Protein AF-A0A6G3MID0-F1 (afdb_monomer)

Radius of gyration: 21.46 Å; Cα contacts (8 Å, |Δi|>4): 324; chains: 1; bounding box: 55×43×62 Å

Nearest PDB structures (foldseek):
  1xod-assembly2_B  TM=8.192E-01  e=1.223E-05  Xenopus tropicalis
  1tj6-assembly1_A  TM=8.142E-01  e=3.888E-05  Xenopus tropicalis
  4my6-assembly1_A  TM=7.847E-01  e=6.042E-05  Homo sapiens
  1egx-assembly1_A  TM=7.698E-01  e=3.932E-04  Homo sapiens
  2oqb-assembly1_B  TM=6.471E-01  e=2.422E-03  Rattus norvegicus

Mean predicted aligned error: 16.68 Å

Foldseek 3Di:
DVVLVVLVVVVCVVQPVPPVFFWKWKWKQDPVRDTDTQDIFGKDKDWDADPVQRAIWIKIWGARDPVNPHTPDMDTQDLVWDWDDDPLFKIWTDDPNMIMIMGTPDSVVSVVVVVVSVVVSVSRCVSVVVDPDDDPDDVCPVVVVVVVVLVPDDDDDPVCLVVVLVLQQCLQPHDDLVSLQSVLVCCLPRVNLVRLLVQLVVCVVVVVLVSLQSSLSNLVSNVRSPDPSSSCSCSPPVRVLSSVVSVQSHPVDPDRDPVSVVVVVVPVPDDDDD

Structure (mmCIF, N/CA/C/O backbone):
data_AF-A0A6G3MID0-F1
#
_entry.id   AF-A0A6G3MID0-F1
#
loop_
_atom_site.group_PDB
_atom_site.id
_atom_site.type_symbol
_atom_site.label_atom_id
_atom_site.label_alt_id
_atom_site.label_comp_id
_atom_site.label_asym_id
_atom_site.label_entity_id
_atom_site.label_seq_id
_atom_site.pdbx_PDB_ins_code
_atom_site.Cartn_x
_atom_site.Cartn_y
_atom_site.Cartn_z
_atom_site.occupancy
_atom_site.B_iso_or_equiv
_atom_site.auth_seq_id
_atom_site.auth_comp_id
_atom_site.auth_asym_id
_atom_site.auth_atom_id
_atom_site.pdbx_PDB_model_num
ATOM 1 N N . SER A 1 1 ? -12.051 -13.125 0.312 1.00 46.09 1 SER A N 1
ATOM 2 C CA . SER A 1 1 ? -11.186 -12.654 -0.788 1.00 46.09 1 SER A CA 1
ATOM 3 C C . SER A 1 1 ? -11.850 -11.553 -1.624 1.00 46.09 1 SER A C 1
ATOM 5 O O . SER A 1 1 ? -11.403 -10.425 -1.514 1.00 46.09 1 SER A O 1
ATOM 7 N N . TYR A 1 2 ? -12.952 -11.779 -2.359 1.00 27.45 2 TYR A N 1
ATOM 8 C CA . TYR A 1 2 ? -13.600 -10.709 -3.167 1.00 27.45 2 TYR A CA 1
ATOM 9 C C . TYR A 1 2 ? -14.360 -9.655 -2.331 1.00 27.45 2 TYR A C 1
ATOM 11 O O . TYR A 1 2 ? -14.259 -8.457 -2.571 1.00 27.45 2 TYR A O 1
ATOM 19 N N . LEU A 1 3 ? -15.063 -10.098 -1.283 1.00 32.91 3 LEU A N 1
ATOM 20 C CA . LEU A 1 3 ? -15.811 -9.218 -0.373 1.00 32.91 3 LEU A CA 1
ATOM 21 C C . LEU A 1 3 ? -14.887 -8.316 0.468 1.00 32.91 3 LEU A C 1
ATOM 23 O O . LEU A 1 3 ? -15.246 -7.195 0.798 1.00 32.91 3 LEU A O 1
ATOM 27 N N . VAL A 1 4 ? -13.676 -8.798 0.769 1.00 37.75 4 VAL A N 1
ATOM 28 C CA . VAL A 1 4 ? -12.647 -8.062 1.522 1.00 37.75 4 VAL A CA 1
ATOM 29 C C . VAL A 1 4 ? -12.078 -6.926 0.674 1.00 37.75 4 VAL A C 1
ATOM 31 O O . VAL A 1 4 ? -11.965 -5.814 1.170 1.00 37.75 4 VAL A O 1
ATOM 34 N N . LEU A 1 5 ? -11.816 -7.165 -0.616 1.00 37.50 5 LEU A N 1
ATOM 35 C CA . LEU A 1 5 ? -11.395 -6.134 -1.573 1.00 37.50 5 LEU A CA 1
ATOM 36 C C . LEU A 1 5 ? -12.498 -5.101 -1.845 1.00 37.50 5 LEU A C 1
ATOM 38 O O . LEU A 1 5 ? -12.216 -3.910 -1.927 1.00 37.50 5 LEU A O 1
ATOM 42 N N . GLN A 1 6 ? -13.757 -5.537 -1.925 1.00 35.69 6 GLN A N 1
ATOM 43 C CA . GLN A 1 6 ? -14.897 -4.633 -2.085 1.00 35.69 6 GLN A CA 1
ATOM 44 C C . GLN A 1 6 ? -15.115 -3.764 -0.835 1.00 35.69 6 GLN A C 1
ATOM 46 O O . GLN A 1 6 ? -15.301 -2.555 -0.957 1.00 35.69 6 GLN A O 1
ATOM 51 N N . ASN A 1 7 ? -15.014 -4.354 0.362 1.00 39.41 7 ASN A N 1
ATOM 52 C CA . ASN A 1 7 ? -15.064 -3.625 1.629 1.00 39.41 7 ASN A CA 1
ATOM 53 C C . ASN A 1 7 ? -13.852 -2.698 1.793 1.00 39.41 7 ASN A C 1
ATOM 55 O O . ASN A 1 7 ? -14.015 -1.585 2.278 1.00 39.41 7 ASN A O 1
ATOM 59 N N . PHE A 1 8 ? -12.660 -3.112 1.351 1.00 43.66 8 PHE A N 1
ATOM 60 C CA . PHE A 1 8 ? -11.452 -2.289 1.357 1.00 43.66 8 PHE A CA 1
ATOM 61 C C . PHE A 1 8 ? -11.614 -1.057 0.466 1.00 43.66 8 PHE A C 1
ATOM 63 O O . PHE A 1 8 ? -11.457 0.051 0.965 1.00 43.66 8 PHE A O 1
ATOM 70 N N . MET A 1 9 ? -12.039 -1.241 -0.791 1.00 38.25 9 MET A N 1
ATOM 71 C CA . MET A 1 9 ? -12.338 -0.157 -1.738 1.00 38.25 9 MET A CA 1
ATOM 72 C C . MET A 1 9 ? -13.411 0.795 -1.190 1.00 38.25 9 MET A C 1
ATOM 74 O O . MET A 1 9 ? -13.252 2.014 -1.246 1.00 38.25 9 MET A O 1
ATOM 78 N N . GLN A 1 10 ? -14.478 0.260 -0.583 1.00 40.50 10 GLN A N 1
ATOM 79 C CA . GLN A 1 10 ? -15.502 1.085 0.062 1.00 40.50 10 GLN A CA 1
ATOM 80 C C . GLN A 1 10 ? -14.946 1.862 1.260 1.00 40.50 10 GLN A C 1
ATOM 82 O O . GLN A 1 10 ? -15.185 3.062 1.354 1.00 40.50 10 GLN A O 1
ATOM 87 N N . ILE A 1 11 ? -14.183 1.229 2.153 1.00 42.44 11 ILE A N 1
ATOM 88 C CA . ILE A 1 11 ? -13.623 1.865 3.356 1.00 42.44 11 ILE A CA 1
ATOM 89 C C . ILE A 1 11 ? -12.585 2.934 2.990 1.00 42.44 11 ILE A C 1
ATOM 91 O O . ILE A 1 11 ? -12.609 4.019 3.574 1.00 42.44 11 ILE A O 1
ATOM 95 N N . THR A 1 12 ? -11.741 2.700 1.981 1.00 42.22 12 THR A N 1
ATOM 96 C CA . THR A 1 12 ? -10.815 3.717 1.458 1.00 42.22 12 THR A CA 1
ATOM 97 C C . THR A 1 12 ? -11.561 4.8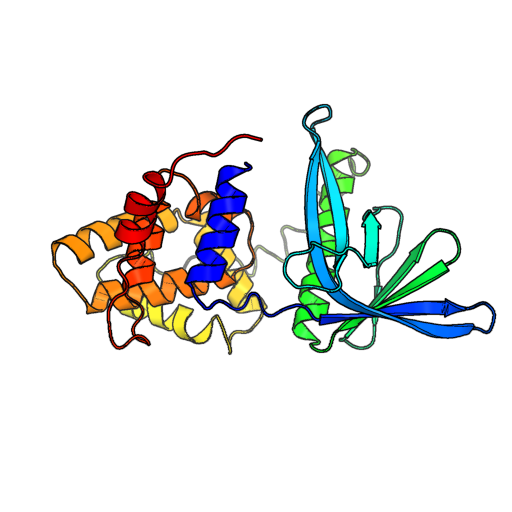96 0.832 1.00 42.22 12 THR A C 1
ATOM 99 O O . THR A 1 12 ? -11.208 6.042 1.104 1.00 42.22 12 THR A O 1
ATOM 102 N N . CYS A 1 13 ? -12.658 4.651 0.102 1.00 36.34 13 CYS A N 1
ATOM 103 C CA . CYS A 1 13 ? -13.537 5.714 -0.399 1.00 36.34 13 CYS A CA 1
ATOM 104 C C . CYS A 1 13 ? -14.261 6.480 0.727 1.00 36.34 13 CYS A C 1
ATOM 106 O O . CYS A 1 13 ? -14.460 7.689 0.612 1.00 36.34 13 CYS A O 1
ATOM 108 N N . PHE A 1 14 ? -14.644 5.817 1.826 1.00 38.84 14 PHE A N 1
ATOM 109 C CA . PHE A 1 14 ? -15.343 6.446 2.956 1.00 38.84 14 PHE A CA 1
ATOM 110 C C . PHE A 1 14 ? -14.433 7.321 3.828 1.00 38.84 14 PHE A C 1
ATOM 112 O O . PHE A 1 14 ? -14.910 8.286 4.428 1.00 38.84 14 PHE A O 1
ATOM 119 N N . LEU A 1 15 ? -13.132 7.025 3.892 1.00 36.22 15 LEU A N 1
ATOM 120 C CA . LEU A 1 15 ? -12.207 7.671 4.824 1.00 36.22 15 LEU A CA 1
ATOM 121 C C . LEU A 1 15 ? -11.676 9.044 4.392 1.00 36.22 15 LEU A C 1
ATOM 123 O O . LEU A 1 15 ? -10.944 9.660 5.170 1.00 36.22 15 LEU A O 1
ATOM 127 N N . HIS A 1 16 ? -11.962 9.527 3.171 1.00 38.66 16 HIS A N 1
ATOM 128 C CA . HIS A 1 16 ? -11.166 10.615 2.563 1.00 38.66 16 HIS A CA 1
ATOM 129 C C . HIS A 1 16 ? -9.648 10.353 2.680 1.00 38.66 16 HIS A C 1
ATOM 131 O O . HIS A 1 16 ? -8.828 11.267 2.590 1.00 38.66 16 HIS A O 1
ATOM 137 N N . MET A 1 17 ? -9.256 9.088 2.871 1.00 36.25 17 MET A N 1
ATOM 138 C CA . MET A 1 17 ? -7.954 8.621 2.459 1.00 36.25 17 MET A CA 1
ATOM 139 C C . MET A 1 17 ? -8.061 8.622 0.948 1.00 36.25 17 MET A C 1
ATOM 141 O O . MET A 1 17 ? -8.458 7.631 0.345 1.00 36.25 17 MET A O 1
ATOM 145 N N . GLU A 1 18 ? -7.786 9.774 0.337 1.00 34.34 18 GLU A N 1
ATOM 146 C CA . GLU A 1 18 ? -7.244 9.748 -1.007 1.00 34.34 18 GLU A CA 1
ATOM 147 C C . GLU A 1 18 ? -6.125 8.709 -0.924 1.00 34.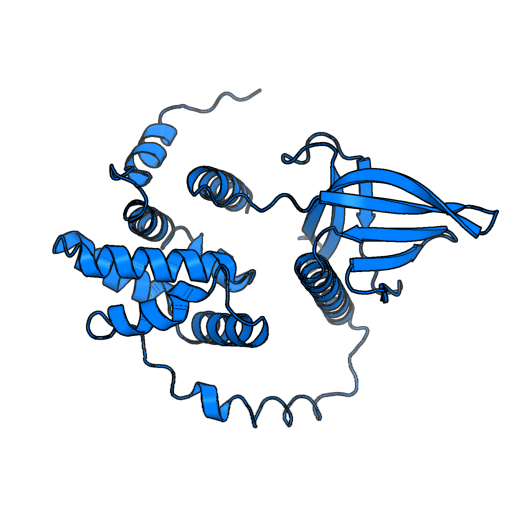34 18 GLU A C 1
ATOM 149 O O . GLU A 1 18 ? -5.107 8.937 -0.267 1.00 34.34 18 GLU A O 1
ATOM 154 N N . VAL A 1 19 ? -6.354 7.513 -1.479 1.00 40.72 19 VAL A N 1
ATOM 155 C CA . VAL A 1 19 ? -5.246 6.703 -1.963 1.00 40.72 19 VAL A CA 1
ATOM 156 C C . VAL A 1 19 ? -4.603 7.659 -2.938 1.00 40.72 19 VAL A C 1
ATOM 158 O O . VAL A 1 19 ? -5.165 7.912 -4.004 1.00 40.72 19 VAL A O 1
ATOM 161 N N . GLU A 1 20 ? -3.576 8.359 -2.458 1.00 44.72 20 GLU A N 1
ATOM 162 C CA . GLU A 1 20 ? -2.962 9.460 -3.171 1.00 44.72 20 GLU A CA 1
ATOM 163 C C . GLU A 1 20 ? -2.606 8.876 -4.527 1.00 44.72 20 GLU A C 1
ATOM 165 O O . GLU A 1 20 ? -1.813 7.935 -4.610 1.00 44.72 20 GLU A O 1
ATOM 170 N N . LYS A 1 21 ? -3.346 9.299 -5.560 1.00 64.12 21 LYS A N 1
ATOM 171 C CA . LYS A 1 21 ? -3.314 8.625 -6.854 1.00 64.12 21 LYS A CA 1
ATOM 172 C C . LYS A 1 21 ? -1.863 8.639 -7.293 1.00 64.12 21 LYS A C 1
ATOM 174 O O . LYS A 1 21 ? -1.293 9.717 -7.474 1.00 64.12 21 LYS A O 1
ATOM 179 N N . VAL A 1 22 ? -1.253 7.462 -7.422 1.00 77.69 22 VAL A N 1
ATOM 180 C CA . VAL A 1 22 ? 0.160 7.366 -7.788 1.00 77.69 22 VAL A CA 1
ATOM 181 C C . VAL A 1 22 ? 0.260 7.649 -9.278 1.00 77.69 22 VAL A C 1
ATOM 183 O O . VAL A 1 22 ? 0.258 6.747 -10.109 1.00 77.69 22 VAL A O 1
ATOM 186 N N . LEU A 1 23 ? 0.273 8.935 -9.618 1.00 86.31 23 LEU A N 1
ATOM 187 C CA . LEU A 1 23 ? 0.396 9.397 -10.986 1.00 86.31 23 LEU A CA 1
ATOM 188 C C . LEU A 1 23 ? 1.838 9.235 -11.443 1.00 86.31 23 LEU A C 1
ATOM 190 O O . LEU A 1 23 ? 2.770 9.805 -10.864 1.00 86.31 23 LEU A O 1
ATOM 194 N N . VAL A 1 24 ? 1.999 8.483 -12.520 1.00 93.12 24 VAL A N 1
ATOM 195 C CA . VAL A 1 24 ? 3.293 8.195 -13.119 1.00 93.12 24 VAL A CA 1
ATOM 196 C C . VAL A 1 24 ? 3.287 8.484 -14.604 1.00 93.12 24 VAL A C 1
ATOM 198 O O . VAL A 1 24 ? 2.239 8.549 -15.249 1.00 93.12 24 VAL A O 1
ATOM 201 N N . LYS A 1 25 ? 4.490 8.631 -15.149 1.00 97.06 25 LYS A N 1
ATOM 202 C CA . LYS A 1 25 ? 4.728 8.641 -16.588 1.00 97.06 25 LYS A CA 1
ATOM 203 C C . LYS A 1 25 ? 5.544 7.434 -16.994 1.00 97.06 25 LYS A C 1
ATOM 205 O O . LYS A 1 25 ? 6.576 7.171 -16.379 1.00 97.06 25 LYS A O 1
ATOM 210 N N . LEU A 1 26 ? 5.096 6.735 -18.027 1.00 97.56 26 LEU A N 1
ATOM 211 C CA . LEU A 1 26 ? 5.844 5.646 -18.635 1.00 97.56 26 LEU A CA 1
ATOM 212 C C . LEU A 1 26 ? 6.646 6.172 -19.820 1.00 97.56 26 LEU A C 1
ATOM 214 O O . LEU A 1 26 ? 6.100 6.816 -20.716 1.00 97.56 26 LEU A O 1
ATOM 218 N N . TYR A 1 27 ? 7.921 5.817 -19.847 1.00 97.56 27 TYR A N 1
ATOM 219 C CA . TYR A 1 27 ? 8.829 6.066 -20.949 1.00 97.56 27 TYR A CA 1
ATOM 220 C C . TYR A 1 27 ? 9.348 4.751 -21.518 1.00 97.56 27 TYR A C 1
ATOM 222 O O . TYR A 1 27 ? 9.589 3.795 -20.778 1.00 97.56 27 TYR A O 1
ATOM 230 N N . ILE A 1 28 ? 9.554 4.729 -22.833 1.00 96.88 28 ILE A N 1
ATOM 231 C CA . ILE A 1 28 ? 10.236 3.636 -23.533 1.00 96.88 28 ILE A CA 1
ATOM 232 C C . ILE A 1 28 ? 11.404 4.234 -24.310 1.00 96.88 28 ILE A C 1
ATOM 234 O O . ILE A 1 28 ? 11.234 5.253 -24.985 1.00 96.88 28 ILE A O 1
ATOM 238 N N . LEU A 1 29 ? 12.582 3.621 -24.212 1.00 96.00 29 LEU A N 1
ATOM 239 C CA . LEU A 1 29 ? 13.730 4.015 -25.022 1.00 96.00 29 LEU A CA 1
ATOM 240 C C . LEU A 1 29 ? 13.516 3.545 -26.465 1.00 96.00 29 LEU A C 1
ATOM 242 O O . LEU A 1 29 ? 13.248 2.369 -26.715 1.00 96.00 29 LEU A O 1
ATOM 246 N N . ASN A 1 30 ? 13.600 4.468 -27.419 1.00 92.69 30 ASN A N 1
ATOM 247 C CA . ASN A 1 30 ? 13.486 4.146 -28.838 1.00 92.69 30 ASN A CA 1
ATOM 248 C C . ASN A 1 30 ? 14.844 3.735 -29.451 1.00 92.69 30 ASN A C 1
ATOM 250 O O . ASN A 1 30 ? 15.892 3.832 -28.815 1.00 92.69 30 ASN A O 1
ATOM 254 N N . GLU A 1 31 ? 14.838 3.322 -30.723 1.00 91.00 31 GLU A N 1
ATOM 255 C CA . GLU A 1 31 ? 16.046 2.901 -31.461 1.00 91.00 31 GLU A CA 1
ATOM 256 C C . GLU A 1 31 ? 17.103 4.015 -31.617 1.00 91.00 31 GLU A C 1
ATOM 258 O O . GLU A 1 31 ? 18.275 3.737 -31.872 1.00 91.00 31 GLU A O 1
ATOM 263 N N . GLU A 1 32 ? 16.714 5.281 -31.446 1.00 92.81 32 GLU A N 1
ATOM 264 C CA . GLU A 1 32 ? 17.605 6.445 -31.505 1.00 92.81 32 GLU A CA 1
ATOM 265 C C . GLU A 1 32 ? 18.242 6.778 -30.139 1.00 92.81 32 GLU A C 1
ATOM 267 O O . GLU A 1 32 ? 18.922 7.798 -30.011 1.00 92.81 32 GLU A O 1
ATOM 272 N N . ASN A 1 33 ? 18.058 5.922 -29.122 1.00 90.88 33 ASN A N 1
ATOM 273 C CA . ASN A 1 33 ? 18.461 6.145 -27.727 1.00 90.88 33 ASN A CA 1
ATOM 274 C C . ASN A 1 33 ? 17.823 7.394 -27.093 1.00 90.88 33 ASN A C 1
ATOM 276 O O . ASN A 1 33 ? 18.445 8.091 -26.286 1.00 90.88 33 ASN A O 1
ATOM 280 N N . VAL A 1 34 ? 16.570 7.684 -27.450 1.00 95.25 34 VAL A N 1
ATOM 281 C CA . VAL A 1 34 ? 15.779 8.781 -26.882 1.00 95.25 34 VAL A CA 1
ATOM 282 C C . VAL A 1 34 ? 14.580 8.211 -26.124 1.00 95.25 34 VAL A C 1
ATOM 284 O O . VAL A 1 34 ? 13.856 7.355 -26.629 1.00 95.25 34 VAL A O 1
ATOM 287 N N . TRP A 1 35 ? 14.362 8.694 -24.899 1.00 94.62 35 TRP A N 1
ATOM 288 C CA . TRP A 1 35 ? 13.207 8.319 -24.080 1.00 94.62 35 TRP A CA 1
ATOM 289 C C . TRP A 1 35 ? 11.927 8.968 -24.616 1.00 94.62 35 TRP A C 1
ATOM 291 O O . TRP A 1 35 ? 11.814 10.194 -24.657 1.00 94.62 35 TRP A O 1
ATOM 301 N N . GLU A 1 36 ? 10.952 8.146 -24.996 1.00 96.81 36 GLU A N 1
ATOM 302 C CA . GLU A 1 36 ? 9.660 8.582 -25.528 1.00 96.81 36 GLU A CA 1
ATOM 303 C C . GLU A 1 36 ? 8.565 8.457 -24.455 1.00 96.81 36 GLU A C 1
ATOM 305 O O . GLU A 1 36 ? 8.384 7.376 -23.897 1.00 96.81 36 GLU A O 1
ATOM 310 N N . ASP A 1 37 ? 7.841 9.547 -24.165 1.00 96.81 37 ASP A N 1
ATOM 311 C CA . ASP A 1 37 ? 6.677 9.554 -23.255 1.00 96.81 37 ASP A CA 1
ATOM 312 C C . ASP A 1 37 ? 5.535 8.754 -23.899 1.00 96.81 37 ASP A C 1
ATOM 314 O O . ASP A 1 37 ? 5.019 9.139 -24.951 1.00 96.81 37 ASP A O 1
ATOM 318 N N . LYS A 1 38 ? 5.177 7.614 -23.302 1.00 96.62 38 LYS A N 1
ATOM 319 C CA . LYS A 1 38 ? 4.137 6.717 -23.822 1.00 96.62 38 LYS A CA 1
ATOM 320 C C . LYS A 1 38 ? 2.780 6.959 -23.198 1.00 96.62 38 LYS A C 1
ATOM 322 O O . LYS A 1 38 ? 1.776 6.904 -23.904 1.00 96.62 38 LYS A O 1
ATOM 327 N N . CYS A 1 39 ? 2.737 7.206 -21.893 1.00 94.50 39 CYS A N 1
ATOM 328 C CA . CYS A 1 39 ? 1.494 7.520 -21.207 1.00 94.50 39 CYS A CA 1
ATOM 329 C C . CYS A 1 39 ? 1.732 8.190 -19.855 1.00 94.50 39 CYS A C 1
ATOM 331 O O . CYS A 1 39 ? 2.758 7.995 -19.204 1.00 94.50 39 CYS A O 1
ATOM 333 N N . THR A 1 40 ? 0.712 8.911 -19.395 1.00 94.62 40 THR A N 1
ATOM 334 C CA . THR A 1 40 ? 0.569 9.363 -18.008 1.00 94.62 40 THR A CA 1
ATOM 335 C C . THR A 1 40 ? -0.666 8.689 -17.422 1.00 94.62 40 THR A C 1
ATOM 337 O O . THR A 1 40 ? -1.715 8.733 -18.058 1.00 94.62 40 THR A O 1
ATOM 340 N N . GLY A 1 41 ? -0.557 8.076 -16.244 1.00 88.38 41 GLY A N 1
ATOM 341 C CA . GLY A 1 41 ? -1.668 7.331 -15.648 1.00 88.38 41 GLY A CA 1
ATOM 342 C C . GLY A 1 41 ? -1.476 7.017 -14.167 1.00 88.38 41 GLY A C 1
ATOM 343 O O . GLY A 1 41 ? -0.442 7.344 -13.582 1.00 88.38 41 GLY A O 1
ATOM 344 N N . CYS A 1 42 ? -2.486 6.394 -13.566 1.00 82.25 42 CYS A N 1
ATOM 345 C CA . CYS A 1 42 ? -2.459 5.904 -12.191 1.00 82.25 42 CYS A CA 1
ATOM 346 C C . CYS A 1 42 ? -1.777 4.531 -12.144 1.00 82.25 42 CYS A C 1
ATOM 348 O O . CYS A 1 42 ? -2.172 3.622 -12.874 1.00 82.25 42 CYS A O 1
ATOM 350 N N . LEU A 1 43 ? -0.753 4.384 -11.301 1.00 84.56 43 LEU A N 1
ATOM 351 C CA . LEU A 1 43 ? -0.040 3.127 -11.093 1.00 84.56 43 LEU A CA 1
ATOM 352 C C . LEU A 1 43 ? -0.725 2.280 -10.016 1.00 84.56 43 LEU A C 1
ATOM 354 O O . LEU A 1 43 ? -0.954 2.745 -8.900 1.00 84.56 43 LEU A O 1
ATOM 358 N N . PHE A 1 44 ? -0.939 1.011 -10.336 1.00 76.06 44 PHE A N 1
ATOM 359 C CA . PHE A 1 44 ? -1.453 -0.022 -9.450 1.00 76.06 44 PHE A CA 1
ATOM 360 C C . PHE A 1 44 ? -0.459 -1.175 -9.361 1.00 76.06 44 PHE A C 1
ATOM 362 O O . PHE A 1 44 ? 0.247 -1.495 -10.322 1.00 76.06 44 PHE A O 1
ATOM 369 N N . PHE A 1 45 ? -0.424 -1.808 -8.194 1.00 76.12 45 PHE A N 1
ATOM 370 C CA . PHE A 1 45 ? 0.369 -2.996 -7.924 1.00 76.12 45 PHE A CA 1
ATOM 371 C C . PHE A 1 45 ? -0.579 -4.112 -7.486 1.00 76.12 45 PHE A C 1
ATOM 373 O O . PHE A 1 45 ? -1.295 -3.951 -6.500 1.00 76.12 45 PHE A O 1
ATOM 380 N N . TYR A 1 46 ? -0.581 -5.229 -8.208 1.00 64.12 46 TYR A N 1
ATOM 381 C CA . TYR A 1 46 ? -1.426 -6.382 -7.921 1.00 64.12 46 TYR A CA 1
ATOM 382 C C . TYR A 1 46 ? -0.590 -7.575 -7.474 1.00 64.12 46 TYR A C 1
ATOM 384 O O . TYR A 1 46 ? 0.441 -7.889 -8.068 1.00 64.12 46 TYR A O 1
ATOM 392 N N . GLU A 1 47 ? -1.089 -8.260 -6.454 1.00 72.50 47 GLU A N 1
ATOM 393 C CA . GLU A 1 47 ? -0.649 -9.577 -6.011 1.00 72.50 47 GLU A CA 1
ATOM 394 C C . GLU A 1 47 ? -1.742 -10.580 -6.394 1.00 72.50 47 GLU A C 1
ATOM 396 O O . GLU A 1 47 ? -2.916 -10.385 -6.079 1.00 72.50 47 GLU A O 1
ATOM 401 N N . ILE A 1 48 ? -1.374 -11.605 -7.156 1.00 72.62 48 ILE A N 1
ATOM 402 C CA . ILE A 1 48 ? -2.291 -12.569 -7.760 1.00 72.62 48 ILE A CA 1
ATOM 403 C C . ILE A 1 48 ? -1.880 -13.958 -7.287 1.00 72.62 48 ILE A C 1
ATOM 405 O O . ILE A 1 48 ? -0.896 -14.533 -7.752 1.00 72.62 48 ILE A O 1
ATOM 409 N N . GLU A 1 49 ? -2.649 -14.507 -6.359 1.00 70.75 49 GLU A N 1
ATOM 410 C CA . GLU A 1 49 ? -2.446 -15.860 -5.855 1.00 70.75 49 GLU A CA 1
ATOM 411 C C . GLU A 1 49 ? -2.973 -16.895 -6.854 1.00 70.75 49 GLU A C 1
ATOM 413 O O . GLU A 1 49 ? -4.131 -16.849 -7.279 1.00 70.75 49 GLU A O 1
ATOM 418 N N . ASN A 1 50 ? -2.136 -17.867 -7.209 1.00 62.78 50 ASN A N 1
ATOM 419 C CA . ASN A 1 50 ? -2.553 -19.019 -7.994 1.00 62.78 50 ASN A CA 1
ATOM 420 C C . ASN A 1 50 ? -2.862 -20.201 -7.067 1.00 62.78 50 ASN A C 1
ATOM 422 O O . ASN A 1 50 ? -1.955 -20.874 -6.577 1.00 62.78 50 ASN A O 1
ATOM 426 N N . GLN A 1 51 ? -4.154 -20.477 -6.874 1.00 54.84 51 GLN A N 1
ATOM 427 C CA . GLN A 1 51 ? -4.630 -21.537 -5.979 1.00 54.84 51 GLN A CA 1
ATOM 428 C C . GLN A 1 51 ? -4.245 -22.957 -6.421 1.00 54.84 51 GLN A C 1
ATOM 430 O O . GLN A 1 51 ? -4.277 -23.871 -5.602 1.00 54.84 51 GLN A O 1
ATOM 435 N N . GLU A 1 52 ? -3.890 -23.170 -7.691 1.00 61.25 52 GLU A N 1
ATOM 436 C CA . GLU A 1 52 ? -3.549 -24.509 -8.189 1.00 61.25 52 GLU A CA 1
ATOM 437 C C . GLU A 1 52 ? -2.114 -24.923 -7.843 1.00 61.25 52 GLU A C 1
ATOM 439 O O . GLU A 1 52 ? -1.861 -26.102 -7.601 1.00 61.25 52 GLU A O 1
ATOM 444 N N . ASN A 1 53 ? -1.187 -23.962 -7.788 1.00 60.88 53 ASN A N 1
ATOM 445 C CA . ASN A 1 53 ? 0.245 -24.222 -7.607 1.00 60.88 53 ASN A CA 1
ATOM 446 C C . ASN A 1 53 ? 0.851 -23.524 -6.379 1.00 60.88 53 ASN A C 1
ATOM 448 O O . ASN A 1 53 ? 2.071 -23.544 -6.236 1.00 60.88 53 ASN A O 1
ATOM 452 N N . ASP A 1 54 ? 0.024 -22.911 -5.523 1.00 62.38 54 ASP A N 1
ATOM 453 C CA . ASP A 1 54 ? 0.458 -22.147 -4.338 1.00 62.38 54 ASP A CA 1
ATOM 454 C C . ASP A 1 54 ? 1.551 -21.115 -4.682 1.00 62.38 54 ASP A C 1
ATOM 456 O O . ASP A 1 54 ? 2.529 -20.910 -3.965 1.00 62.38 54 ASP A O 1
ATOM 460 N N . SER A 1 55 ? 1.424 -20.519 -5.872 1.00 70.06 55 SER A N 1
ATOM 461 C CA . SER A 1 55 ? 2.400 -19.584 -6.424 1.00 70.06 55 SER A CA 1
ATOM 462 C C . SER A 1 55 ? 1.782 -18.203 -6.531 1.00 70.06 55 SER A C 1
ATOM 464 O O . SER A 1 55 ? 0.706 -18.054 -7.114 1.00 70.06 55 SER A O 1
ATOM 466 N N . THR A 1 56 ? 2.490 -17.187 -6.061 1.00 72.06 56 THR A N 1
ATOM 467 C CA . THR A 1 56 ? 2.037 -15.800 -6.148 1.00 72.06 56 THR A CA 1
ATOM 468 C C . THR A 1 56 ? 2.708 -15.089 -7.316 1.00 72.06 56 THR A C 1
ATOM 470 O O . THR A 1 56 ? 3.936 -15.033 -7.395 1.00 72.06 56 THR A O 1
ATOM 473 N N . ALA A 1 57 ? 1.901 -14.543 -8.222 1.00 75.75 57 ALA A N 1
ATOM 474 C CA . ALA A 1 57 ? 2.343 -13.660 -9.292 1.00 75.75 57 ALA A CA 1
ATOM 475 C C . ALA A 1 57 ? 2.119 -12.200 -8.890 1.00 75.75 57 ALA A C 1
ATOM 477 O O . ALA A 1 57 ? 1.204 -11.884 -8.133 1.00 75.75 57 ALA A O 1
ATOM 478 N N . TYR A 1 58 ? 2.939 -11.300 -9.419 1.00 79.69 58 TYR A N 1
ATOM 479 C CA . TYR A 1 58 ? 2.838 -9.877 -9.123 1.00 79.69 58 TYR A CA 1
ATOM 480 C C . TYR A 1 58 ? 2.838 -9.066 -10.409 1.00 79.69 58 TYR A C 1
ATOM 482 O O . TYR A 1 58 ? 3.511 -9.434 -11.371 1.00 79.69 58 TYR A O 1
ATOM 490 N N . LYS A 1 59 ? 2.105 -7.955 -10.423 1.00 81.69 59 LYS A N 1
ATOM 491 C CA . LYS A 1 59 ? 1.865 -7.178 -11.637 1.00 81.69 59 LYS A CA 1
ATOM 492 C C . LYS A 1 59 ? 1.819 -5.682 -11.355 1.00 81.69 59 LYS A C 1
ATOM 494 O O . LYS A 1 59 ? 1.228 -5.247 -10.371 1.00 81.69 59 LYS A O 1
ATOM 499 N N . LEU A 1 60 ? 2.419 -4.898 -12.244 1.00 83.44 60 LEU A N 1
ATOM 500 C CA . LEU A 1 60 ? 2.288 -3.444 -12.292 1.00 83.44 60 LEU A CA 1
ATOM 501 C C . LEU A 1 60 ? 1.324 -3.070 -13.414 1.00 83.44 60 LEU A C 1
ATOM 503 O O . LEU A 1 60 ? 1.489 -3.521 -14.544 1.00 83.44 60 LEU A O 1
ATOM 507 N N . VAL A 1 61 ? 0.347 -2.219 -13.120 1.00 81.56 61 VAL A N 1
ATOM 508 C CA . VAL A 1 61 ? -0.644 -1.755 -14.098 1.00 81.56 61 VAL A CA 1
ATOM 509 C C . VAL A 1 61 ? -0.692 -0.240 -14.080 1.00 81.56 61 VAL A C 1
ATOM 511 O O . VAL A 1 61 ? -0.748 0.369 -13.017 1.00 81.56 61 VAL A O 1
ATOM 514 N N . ILE A 1 62 ? -0.684 0.376 -15.256 1.00 87.38 62 ILE A N 1
ATOM 515 C CA . ILE A 1 62 ? -0.916 1.808 -15.423 1.00 87.38 62 ILE A CA 1
ATOM 516 C C . ILE A 1 62 ? -2.283 1.966 -16.078 1.00 87.38 62 ILE A C 1
ATOM 518 O O . ILE A 1 62 ? -2.480 1.488 -17.195 1.00 87.38 62 ILE A O 1
ATOM 522 N N . SER A 1 63 ? -3.209 2.633 -15.395 1.00 81.00 63 SER A N 1
ATOM 523 C CA . SER A 1 63 ? -4.551 2.946 -15.901 1.00 81.00 63 SER A CA 1
ATOM 524 C C . SER A 1 63 ? -4.704 4.434 -16.201 1.00 81.00 63 SER A C 1
ATOM 526 O O . SER A 1 63 ? -4.008 5.265 -15.614 1.00 81.00 63 SER A O 1
ATOM 528 N N . GLU A 1 64 ? -5.618 4.787 -17.102 1.00 81.50 64 GLU A N 1
ATOM 529 C CA . GLU A 1 64 ? -5.981 6.186 -17.363 1.00 81.50 64 GLU A CA 1
ATOM 530 C C . GLU A 1 64 ? -6.716 6.809 -16.166 1.00 81.50 64 GLU A C 1
ATOM 532 O O . GLU A 1 64 ? -6.464 7.955 -15.787 1.00 81.50 64 GLU A O 1
ATOM 537 N N . ASP A 1 65 ? -7.590 6.028 -15.539 1.00 73.12 65 ASP A N 1
ATOM 538 C CA . ASP A 1 65 ? -8.429 6.421 -14.415 1.00 73.12 65 ASP A CA 1
ATOM 539 C C . ASP A 1 65 ? -7.963 5.801 -13.084 1.00 73.12 65 ASP A C 1
ATOM 541 O O . ASP A 1 65 ? -7.105 4.918 -13.031 1.00 73.12 65 ASP A O 1
ATOM 545 N N . SER A 1 66 ? -8.529 6.288 -11.978 1.00 62.34 66 SER A N 1
ATOM 546 C CA . SER A 1 66 ? -8.209 5.798 -10.631 1.00 62.34 66 SER A CA 1
ATOM 547 C C . SER A 1 66 ? -8.932 4.521 -10.224 1.00 62.34 66 SER A C 1
ATOM 549 O O . SER A 1 66 ? -8.608 3.976 -9.174 1.00 62.34 66 SER A O 1
ATOM 551 N N . GLU A 1 67 ? -9.884 4.058 -11.027 1.00 64.31 67 GLU A N 1
ATOM 552 C CA . GLU A 1 67 ? -10.681 2.860 -10.765 1.00 64.31 67 GLU A CA 1
ATOM 553 C C . GLU A 1 67 ? -10.117 1.631 -11.499 1.00 64.31 67 GLU A C 1
ATOM 555 O O . GLU A 1 67 ? -10.645 0.530 -11.367 1.00 64.31 67 GLU A O 1
ATOM 560 N N . ALA A 1 68 ? -9.016 1.811 -12.241 1.00 63.94 68 ALA A N 1
ATOM 561 C CA . ALA A 1 68 ? -8.385 0.796 -13.078 1.00 63.94 68 ALA A CA 1
ATOM 562 C C . ALA A 1 68 ? -9.315 0.216 -14.168 1.00 63.94 68 ALA A C 1
ATOM 564 O O . ALA A 1 68 ? -9.128 -0.924 -14.597 1.00 63.94 68 ALA A O 1
ATOM 565 N N . GLU A 1 69 ? -10.303 0.989 -14.636 1.00 61.25 69 GLU A N 1
ATOM 566 C CA . GLU A 1 69 ? -11.245 0.547 -15.675 1.00 61.25 69 GLU A CA 1
ATOM 567 C C . GLU A 1 69 ? -10.601 0.518 -17.067 1.00 61.25 69 GLU A C 1
ATOM 569 O O . GLU A 1 69 ? -10.882 -0.380 -17.868 1.00 61.25 69 GLU A O 1
ATOM 574 N N . GLN A 1 70 ? -9.715 1.477 -17.359 1.00 75.06 70 GLN A N 1
ATOM 575 C CA . GLN A 1 70 ? -9.044 1.597 -18.648 1.00 75.06 70 GLN A CA 1
ATOM 576 C C . GLN A 1 70 ? -7.523 1.433 -18.533 1.00 75.06 70 GLN A C 1
ATOM 578 O O . GLN A 1 70 ? -6.752 2.394 -18.462 1.00 75.06 70 GLN A O 1
ATOM 583 N N . ILE A 1 71 ? -7.085 0.177 -18.610 1.00 81.06 71 ILE A N 1
ATOM 584 C CA . ILE A 1 71 ? -5.669 -0.203 -18.585 1.00 81.06 71 ILE A CA 1
ATOM 585 C C . ILE A 1 71 ? -4.939 0.334 -19.826 1.00 81.06 71 ILE A C 1
ATOM 587 O O . ILE A 1 71 ? -5.314 0.047 -20.964 1.00 81.06 71 ILE A O 1
ATOM 591 N N . LEU A 1 72 ? -3.854 1.076 -19.596 1.00 85.38 72 LEU A N 1
ATOM 592 C CA . LEU A 1 72 ? -2.945 1.580 -20.627 1.00 85.38 72 LEU A CA 1
ATOM 593 C C . LEU A 1 72 ? -1.760 0.634 -20.833 1.00 85.38 72 LEU A C 1
ATOM 595 O O . LEU A 1 72 ? -1.408 0.321 -21.969 1.00 85.38 72 LEU A O 1
ATOM 599 N N . TYR A 1 73 ? -1.147 0.190 -19.734 1.00 92.06 73 TYR A N 1
ATOM 600 C CA . TYR A 1 73 ? 0.005 -0.711 -19.736 1.00 92.06 73 TYR A CA 1
ATOM 601 C C . TYR A 1 73 ? -0.052 -1.686 -18.568 1.00 92.06 73 TYR A C 1
ATOM 603 O O . TYR A 1 73 ? -0.545 -1.362 -17.489 1.00 92.06 73 TYR A O 1
ATOM 611 N N . GLU A 1 74 ? 0.516 -2.864 -18.788 1.00 90.69 74 GLU A N 1
ATOM 612 C CA . GLU A 1 74 ? 0.602 -3.944 -17.817 1.00 90.69 74 GLU A CA 1
ATOM 613 C C . GLU A 1 74 ? 1.983 -4.596 -17.906 1.00 90.69 74 GLU A C 1
ATOM 615 O O . GLU A 1 74 ? 2.487 -4.830 -19.005 1.00 90.69 74 GLU A O 1
ATOM 620 N N . PHE A 1 75 ? 2.579 -4.885 -16.750 1.00 90.12 75 PHE A N 1
ATOM 621 C CA . PHE A 1 75 ? 3.868 -5.554 -16.629 1.00 90.12 75 PHE A CA 1
ATOM 622 C C . PHE A 1 75 ? 3.780 -6.657 -15.582 1.00 90.12 75 PHE A C 1
ATOM 624 O O . PHE A 1 75 ? 3.557 -6.381 -14.399 1.00 90.12 75 PHE A O 1
ATOM 631 N N . ASP A 1 76 ? 4.003 -7.896 -16.003 1.00 87.00 76 ASP A N 1
ATOM 632 C CA . ASP A 1 76 ? 4.202 -9.006 -15.080 1.00 87.00 76 ASP A CA 1
ATOM 633 C C . ASP A 1 76 ? 5.597 -8.891 -14.460 1.00 87.00 76 ASP A C 1
ATOM 635 O O . ASP A 1 76 ? 6.612 -8.798 -15.155 1.00 87.00 76 ASP A O 1
ATOM 639 N N . LEU A 1 77 ? 5.669 -8.874 -13.130 1.00 88.31 77 LEU A N 1
ATOM 640 C CA . LEU A 1 77 ? 6.957 -8.833 -12.455 1.00 88.31 77 LEU A CA 1
ATOM 641 C C . LEU A 1 77 ? 7.675 -10.166 -12.622 1.00 88.31 77 LEU A C 1
ATOM 643 O O . LEU A 1 77 ? 7.150 -11.230 -12.300 1.00 88.31 77 LEU A O 1
ATOM 647 N N . ASN A 1 78 ? 8.922 -10.086 -13.073 1.00 88.50 78 ASN A N 1
ATOM 648 C CA . ASN A 1 78 ? 9.741 -11.250 -13.358 1.00 88.50 78 ASN A CA 1
ATOM 649 C C . ASN A 1 78 ? 11.029 -11.203 -12.536 1.00 88.50 78 ASN A C 1
ATOM 651 O O . ASN A 1 78 ? 11.807 -10.254 -12.622 1.00 88.50 78 ASN A O 1
ATOM 655 N N . SER A 1 79 ? 11.296 -12.261 -11.770 1.00 88.25 79 SER A N 1
ATOM 656 C CA . SER A 1 79 ? 12.497 -12.363 -10.932 1.00 88.25 79 SER A CA 1
ATOM 657 C C . SER A 1 79 ? 13.814 -12.419 -11.710 1.00 88.25 79 SER A C 1
ATOM 659 O O . SER A 1 79 ? 14.873 -12.193 -11.127 1.00 88.25 79 SER A O 1
ATOM 661 N N . SER A 1 80 ? 13.758 -12.682 -13.017 1.00 88.88 80 SER A N 1
ATOM 662 C CA . SER A 1 80 ? 14.917 -12.660 -13.917 1.00 88.88 80 SER A CA 1
ATOM 663 C C . SER A 1 80 ? 15.247 -11.254 -14.429 1.00 88.88 80 SER A C 1
ATOM 665 O O . SER A 1 80 ? 16.335 -11.044 -14.963 1.0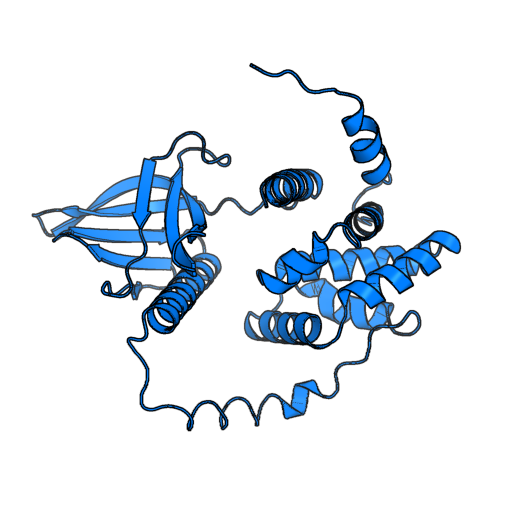0 88.88 80 SER A O 1
ATOM 667 N N . ILE A 1 81 ? 14.327 -10.295 -14.281 1.00 93.00 81 ILE A N 1
ATOM 668 C CA . ILE A 1 81 ? 14.494 -8.915 -14.742 1.00 93.00 81 ILE A CA 1
ATOM 669 C C . ILE A 1 81 ? 15.088 -8.063 -13.620 1.00 93.00 81 ILE A C 1
ATOM 671 O O . ILE A 1 81 ? 14.688 -8.134 -12.455 1.00 93.00 81 ILE A O 1
ATOM 675 N N . LYS A 1 82 ? 16.053 -7.212 -13.978 1.00 93.31 82 LYS A N 1
ATOM 676 C CA . LYS A 1 82 ? 16.679 -6.280 -13.041 1.00 93.31 82 LYS A CA 1
ATOM 677 C C . LYS A 1 82 ? 15.983 -4.922 -13.081 1.00 93.31 82 LYS A C 1
ATOM 679 O O . LYS A 1 82 ? 16.268 -4.090 -13.937 1.00 93.31 82 LYS A O 1
ATOM 684 N N . TYR A 1 83 ? 15.147 -4.669 -12.083 1.00 94.94 83 TYR A N 1
ATOM 685 C CA . TYR A 1 83 ? 14.560 -3.352 -11.837 1.00 94.94 83 TYR A CA 1
ATOM 686 C C . TYR A 1 83 ? 15.550 -2.485 -11.057 1.00 94.94 83 TYR A C 1
ATOM 688 O O . TYR A 1 83 ? 16.129 -2.933 -10.066 1.00 94.94 83 TYR A O 1
ATOM 696 N N . THR A 1 84 ? 15.754 -1.242 -11.489 1.00 92.31 84 THR A N 1
ATOM 697 C CA . THR A 1 84 ? 16.718 -0.309 -10.887 1.00 92.31 84 THR A CA 1
ATOM 698 C C . THR A 1 84 ? 16.073 1.037 -10.600 1.00 92.31 84 THR A C 1
ATOM 700 O O . THR A 1 84 ? 15.374 1.585 -11.446 1.00 92.31 84 THR A O 1
ATOM 703 N N . ARG A 1 85 ? 16.324 1.588 -9.409 1.00 92.31 85 ARG A N 1
ATOM 704 C CA . ARG A 1 85 ? 15.926 2.956 -9.063 1.00 92.31 85 ARG A CA 1
ATOM 705 C C . ARG A 1 85 ? 17.016 3.940 -9.486 1.00 92.31 85 ARG A C 1
ATOM 707 O O . ARG A 1 85 ? 18.187 3.738 -9.163 1.00 92.31 85 ARG A O 1
ATOM 714 N N . GLN A 1 86 ? 16.633 5.007 -10.181 1.00 86.50 86 GLN A N 1
ATOM 715 C CA . GLN A 1 86 ? 17.520 6.068 -10.661 1.00 86.50 86 GLN A CA 1
ATOM 716 C C . GLN A 1 86 ? 16.998 7.449 -10.233 1.00 86.50 86 GLN A C 1
ATOM 718 O O . GLN A 1 86 ? 15.792 7.649 -10.123 1.00 86.50 86 GLN A O 1
ATOM 723 N N . GLN A 1 87 ? 17.910 8.403 -9.996 1.00 80.38 87 GLN A N 1
ATOM 724 C CA . GLN A 1 87 ? 17.607 9.831 -9.752 1.00 80.38 87 GLN A CA 1
ATOM 725 C C . GLN A 1 87 ? 16.484 10.101 -8.729 1.00 80.38 87 GLN A C 1
ATOM 727 O O . GLN A 1 87 ? 15.725 11.054 -8.856 1.00 80.38 87 GLN A O 1
ATOM 732 N N . ASP A 1 88 ? 16.366 9.236 -7.726 1.00 82.12 88 ASP A N 1
ATOM 733 C CA . ASP A 1 88 ? 15.327 9.201 -6.696 1.00 82.12 88 ASP A CA 1
ATOM 734 C C . ASP A 1 88 ? 13.871 8.990 -7.141 1.00 82.12 88 ASP A C 1
ATOM 736 O O . ASP A 1 88 ? 13.101 8.432 -6.355 1.00 82.12 88 ASP A O 1
ATOM 740 N N . THR A 1 89 ? 13.500 9.366 -8.365 1.00 91.19 89 THR A N 1
ATOM 741 C CA . THR A 1 89 ? 12.120 9.409 -8.879 1.00 91.19 89 THR A CA 1
ATOM 742 C C . THR A 1 89 ? 11.878 8.537 -10.113 1.00 91.19 89 THR A C 1
ATOM 744 O O . THR A 1 89 ? 10.802 8.610 -10.699 1.00 91.19 89 THR A O 1
ATOM 747 N N . LEU A 1 90 ? 12.845 7.714 -10.525 1.00 96.06 90 LEU A N 1
ATOM 748 C CA . LEU A 1 90 ? 12.708 6.806 -11.664 1.00 96.06 90 LEU A CA 1
ATOM 749 C C . LEU A 1 90 ? 12.909 5.353 -11.241 1.00 96.06 90 LEU A C 1
ATOM 751 O O . LEU A 1 90 ? 13.816 5.045 -10.467 1.00 96.06 90 LEU A O 1
ATOM 755 N N . ILE A 1 91 ? 12.111 4.458 -11.815 1.00 97.06 91 ILE A N 1
ATOM 756 C CA . ILE A 1 91 ? 12.363 3.015 -11.813 1.00 97.06 91 ILE A CA 1
ATOM 757 C C . ILE A 1 91 ? 12.477 2.569 -13.264 1.00 97.06 91 ILE A C 1
ATOM 759 O O . ILE A 1 91 ? 11.569 2.822 -14.046 1.00 97.06 91 ILE A O 1
ATOM 763 N N . SER A 1 92 ? 13.567 1.897 -13.619 1.00 97.19 92 SER A N 1
ATOM 764 C CA . SER A 1 92 ? 13.843 1.438 -14.982 1.00 97.19 92 SER A CA 1
ATOM 765 C C . SER A 1 92 ? 14.232 -0.033 -15.026 1.00 97.19 92 SER A C 1
ATOM 767 O O . SER A 1 92 ? 14.912 -0.520 -14.114 1.00 97.19 92 SER A O 1
ATOM 769 N N . TRP A 1 93 ? 13.833 -0.719 -16.090 1.00 97.44 93 TRP A N 1
ATOM 770 C CA . TRP A 1 93 ? 14.162 -2.117 -16.353 1.00 97.44 93 TRP A CA 1
ATOM 771 C C . TRP A 1 93 ? 14.189 -2.388 -17.856 1.00 97.44 93 TRP A C 1
ATOM 773 O O . TRP A 1 93 ? 13.712 -1.585 -18.656 1.00 97.44 93 TRP A O 1
ATOM 783 N N . GLU A 1 94 ? 14.748 -3.533 -18.222 1.00 95.56 94 GLU A N 1
ATOM 784 C CA . GLU A 1 94 ? 14.795 -4.011 -19.598 1.00 95.56 94 GLU A CA 1
ATOM 785 C C . GLU A 1 94 ? 13.985 -5.301 -19.705 1.00 95.56 94 GLU A C 1
ATOM 787 O O . GLU A 1 94 ? 14.164 -6.227 -18.909 1.00 95.56 94 GLU A O 1
ATOM 792 N N . GLU A 1 95 ? 13.076 -5.352 -20.673 1.00 93.00 95 GLU A N 1
ATOM 793 C CA . GLU A 1 95 ? 12.228 -6.508 -20.934 1.00 93.00 95 GLU A CA 1
ATOM 794 C C . GLU A 1 95 ? 12.018 -6.680 -22.437 1.00 93.00 95 GLU A C 1
ATOM 796 O O . GLU A 1 95 ? 11.596 -5.753 -23.125 1.00 93.00 95 GLU A O 1
ATOM 801 N N . SER A 1 96 ? 12.270 -7.888 -22.949 1.00 90.69 96 SER A N 1
ATOM 802 C CA . SER A 1 96 ? 12.074 -8.225 -24.368 1.00 90.69 96 SER A CA 1
ATOM 803 C C . SER A 1 96 ? 12.763 -7.241 -25.333 1.00 90.69 96 SER A C 1
ATOM 805 O O . SER A 1 96 ? 12.128 -6.738 -26.261 1.00 90.69 96 SER A O 1
ATOM 807 N N . ASP A 1 97 ? 14.046 -6.948 -25.086 1.00 88.38 97 ASP A N 1
ATOM 808 C CA . ASP A 1 97 ? 14.885 -6.006 -25.850 1.00 88.38 97 ASP A CA 1
ATOM 809 C C . ASP A 1 97 ? 14.355 -4.554 -25.884 1.00 88.38 97 ASP A C 1
ATOM 811 O O . ASP A 1 97 ? 14.682 -3.776 -26.783 1.00 88.38 97 ASP A O 1
ATOM 815 N N . LYS A 1 98 ? 13.515 -4.170 -24.915 1.00 92.88 98 LYS A N 1
ATOM 816 C CA . LYS A 1 98 ? 13.041 -2.794 -24.724 1.00 92.88 98 LYS A CA 1
ATOM 817 C C . LYS A 1 98 ? 13.404 -2.294 -23.337 1.00 92.88 98 LYS A C 1
ATOM 819 O O . LYS A 1 98 ? 13.187 -2.990 -22.347 1.00 92.88 98 LYS A O 1
ATOM 824 N N . GLU A 1 99 ? 13.882 -1.057 -23.262 1.00 96.38 99 GLU A N 1
ATOM 825 C CA . GLU A 1 99 ? 14.105 -0.374 -21.990 1.00 96.38 99 GLU A CA 1
ATOM 826 C C . GLU A 1 99 ? 12.883 0.465 -21.613 1.00 96.38 99 GLU A C 1
ATOM 828 O O . GLU A 1 99 ? 12.405 1.300 -22.388 1.00 96.38 99 GLU A O 1
ATOM 833 N N . PHE A 1 100 ? 12.397 0.250 -20.395 1.00 97.81 100 PHE A N 1
ATOM 834 C CA . PHE A 1 100 ? 11.265 0.946 -19.805 1.00 97.81 100 PHE A CA 1
ATOM 835 C C . PHE A 1 100 ? 11.730 1.795 -18.627 1.00 97.81 100 PHE A C 1
ATOM 837 O O . PHE A 1 100 ? 12.638 1.413 -17.884 1.00 97.81 100 PHE A O 1
ATOM 844 N N . ALA A 1 101 ? 11.064 2.928 -18.415 1.00 97.69 101 ALA A N 1
ATOM 845 C CA . ALA A 1 101 ? 11.215 3.720 -17.205 1.00 97.69 101 ALA A CA 1
ATOM 846 C C . ALA A 1 101 ? 9.871 4.293 -16.750 1.00 97.69 101 ALA A C 1
ATOM 848 O O . ALA A 1 101 ? 9.149 4.911 -17.528 1.00 97.69 101 A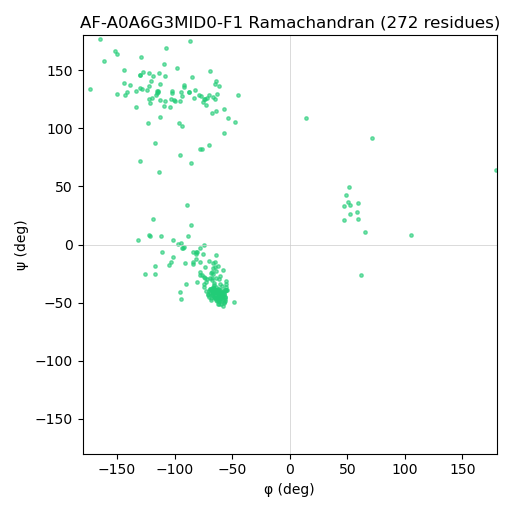LA A O 1
ATOM 849 N N . ILE A 1 102 ? 9.556 4.131 -15.469 1.00 97.50 102 ILE A N 1
ATOM 850 C CA . ILE A 1 102 ? 8.440 4.800 -14.803 1.00 97.50 102 ILE A CA 1
ATOM 851 C C . ILE A 1 102 ? 8.999 5.981 -14.015 1.00 97.50 102 ILE A C 1
ATOM 853 O O . ILE A 1 102 ? 9.874 5.809 -13.164 1.00 97.50 102 ILE A O 1
ATOM 857 N N . SER A 1 103 ? 8.477 7.174 -14.288 1.00 97.19 103 SER A N 1
ATOM 858 C CA . SER A 1 103 ? 8.786 8.401 -13.559 1.00 97.19 103 SER A CA 1
ATOM 859 C C . SER A 1 103 ? 7.675 8.760 -12.588 1.00 97.19 103 SER A C 1
ATOM 861 O O . SER A 1 103 ? 6.499 8.794 -12.950 1.00 97.19 103 SER A O 1
ATOM 863 N N . PHE A 1 104 ? 8.076 9.068 -11.361 1.00 91.56 104 PHE A N 1
ATOM 864 C CA . PHE A 1 104 ? 7.211 9.442 -10.255 1.00 91.56 104 PHE A CA 1
ATOM 865 C C . PHE A 1 104 ? 7.366 10.931 -9.954 1.00 91.56 104 PHE A C 1
ATOM 867 O O . PHE A 1 104 ? 8.466 11.479 -9.996 1.00 91.56 104 PHE A O 1
ATOM 874 N N . GLN A 1 105 ? 6.276 11.588 -9.562 1.00 82.19 105 GLN A N 1
ATOM 875 C CA . GLN A 1 105 ? 6.352 12.972 -9.078 1.00 82.19 105 GLN A CA 1
ATOM 876 C C . GLN A 1 105 ? 7.002 13.061 -7.688 1.00 82.19 105 GLN A C 1
ATOM 878 O O . GLN A 1 105 ? 7.653 14.052 -7.363 1.00 82.19 105 GLN A O 1
ATOM 883 N N . SER A 1 106 ? 6.849 12.010 -6.874 1.00 78.69 106 SER A N 1
ATOM 884 C CA . SER A 1 106 ? 7.351 11.938 -5.502 1.00 78.69 106 SER A CA 1
ATOM 885 C C . SER A 1 106 ? 8.463 10.899 -5.367 1.00 78.69 106 SER A C 1
ATOM 887 O O . SER A 1 106 ? 8.271 9.714 -5.648 1.00 78.69 106 SER A O 1
ATOM 889 N N . ALA A 1 107 ? 9.622 11.336 -4.867 1.00 71.31 107 ALA A N 1
ATOM 890 C CA . ALA A 1 107 ? 10.753 10.460 -4.557 1.00 71.31 107 ALA A CA 1
ATOM 891 C C . ALA A 1 107 ? 10.402 9.408 -3.494 1.00 71.31 107 ALA A C 1
ATOM 893 O O . ALA A 1 107 ? 10.882 8.276 -3.554 1.00 71.31 107 ALA A O 1
ATOM 894 N N . SER A 1 108 ? 9.538 9.761 -2.538 1.00 68.50 108 SER A N 1
ATOM 895 C CA . SER A 1 108 ? 9.078 8.840 -1.499 1.00 68.50 108 SER A CA 1
ATOM 896 C C . SER A 1 108 ? 8.214 7.722 -2.082 1.00 68.50 108 SER A C 1
ATOM 898 O O . SER A 1 108 ? 8.437 6.560 -1.757 1.00 68.50 108 SER A O 1
ATOM 900 N N . ILE A 1 109 ? 7.293 8.048 -2.996 1.00 72.94 109 ILE A N 1
ATOM 901 C CA . ILE A 1 109 ? 6.435 7.052 -3.658 1.00 72.94 109 ILE A CA 1
ATOM 902 C C . ILE A 1 109 ? 7.245 6.156 -4.602 1.00 72.94 109 ILE A C 1
ATOM 904 O O . ILE A 1 109 ? 7.038 4.943 -4.627 1.00 72.94 109 ILE A O 1
ATOM 908 N N . CYS A 1 110 ? 8.225 6.722 -5.313 1.00 78.50 110 CYS A N 1
ATOM 909 C CA . CYS A 1 110 ? 9.186 5.948 -6.100 1.00 78.50 110 CYS A CA 1
ATOM 910 C C . CYS A 1 110 ? 9.927 4.920 -5.232 1.00 78.50 110 CYS A C 1
ATOM 912 O O . CYS A 1 110 ? 9.989 3.743 -5.581 1.00 78.50 110 CYS A O 1
ATOM 914 N N . GLN A 1 111 ? 10.450 5.342 -4.074 1.00 73.56 111 GLN A N 1
ATOM 915 C CA . GLN A 1 111 ? 11.155 4.442 -3.161 1.00 73.56 111 GLN A CA 1
ATOM 916 C C . GLN A 1 111 ? 10.247 3.316 -2.654 1.00 73.56 111 GLN A C 1
ATOM 918 O O . GLN A 1 111 ? 10.644 2.156 -2.718 1.00 73.56 111 GLN A O 1
ATOM 923 N N . ILE A 1 112 ? 9.032 3.643 -2.203 1.00 72.06 112 ILE A N 1
ATOM 924 C CA . ILE A 1 112 ? 8.059 2.653 -1.712 1.00 72.06 112 ILE A CA 1
ATOM 925 C C . ILE A 1 112 ? 7.716 1.642 -2.812 1.00 72.06 112 ILE A C 1
ATOM 927 O O . ILE A 1 112 ? 7.748 0.432 -2.582 1.00 72.06 112 ILE A O 1
ATOM 931 N N . THR A 1 113 ? 7.442 2.123 -4.027 1.00 77.19 113 THR A N 1
ATOM 932 C CA . THR A 1 113 ? 7.129 1.258 -5.174 1.00 77.19 113 THR A CA 1
ATOM 933 C C . THR A 1 113 ? 8.307 0.340 -5.497 1.00 77.19 113 THR A C 1
ATOM 935 O O . THR A 1 113 ? 8.132 -0.863 -5.680 1.00 77.19 113 THR A O 1
ATOM 938 N N . TYR A 1 114 ? 9.528 0.879 -5.504 1.00 83.19 114 TYR A N 1
ATOM 939 C CA . TYR A 1 114 ? 10.738 0.104 -5.757 1.00 83.19 114 TYR A CA 1
ATOM 940 C C . TYR A 1 114 ? 10.965 -0.987 -4.703 1.00 83.19 114 TYR A C 1
ATOM 942 O O . TYR A 1 114 ? 11.208 -2.139 -5.056 1.00 83.19 114 TYR A O 1
ATOM 950 N N . GLU A 1 115 ? 10.858 -0.657 -3.415 1.00 75.81 115 GLU A N 1
ATOM 951 C CA . GLU A 1 115 ? 10.989 -1.630 -2.323 1.00 75.81 115 GLU A CA 1
ATOM 952 C C . GLU A 1 115 ? 9.922 -2.729 -2.403 1.00 75.81 115 GLU A C 1
ATOM 954 O O . GLU A 1 115 ? 10.238 -3.906 -2.210 1.00 75.81 115 GLU A O 1
ATOM 959 N N . THR A 1 116 ? 8.690 -2.362 -2.769 1.00 72.12 116 THR A N 1
ATOM 960 C CA . THR A 1 116 ? 7.574 -3.299 -2.978 1.00 72.12 116 THR A CA 1
ATOM 961 C C . THR A 1 116 ? 7.877 -4.283 -4.107 1.00 72.12 116 THR A C 1
ATOM 963 O O . THR A 1 116 ? 7.724 -5.494 -3.925 1.00 72.12 116 THR A O 1
ATOM 966 N N . ILE A 1 117 ? 8.406 -3.799 -5.238 1.00 81.31 117 ILE A N 1
ATOM 967 C CA . ILE A 1 117 ? 8.879 -4.656 -6.335 1.00 81.31 117 ILE A CA 1
ATOM 968 C C . ILE A 1 117 ? 9.960 -5.611 -5.81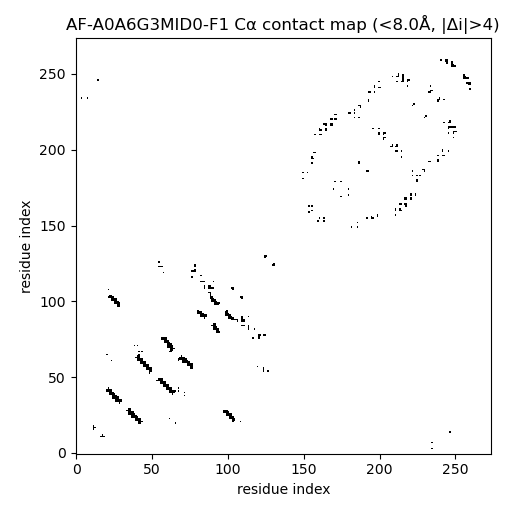7 1.00 81.31 117 ILE A C 1
ATOM 970 O O . ILE A 1 117 ? 9.815 -6.824 -5.941 1.00 81.31 117 ILE A O 1
ATOM 974 N N . GLN A 1 118 ? 11.013 -5.102 -5.167 1.00 84.44 118 GLN A N 1
ATOM 975 C CA . GLN A 1 118 ? 12.127 -5.935 -4.688 1.00 84.44 118 GLN A CA 1
ATOM 976 C C . GLN A 1 118 ? 11.679 -7.025 -3.703 1.00 84.44 118 GLN A C 1
ATOM 978 O O . GLN A 1 118 ? 12.163 -8.157 -3.774 1.00 84.44 118 GLN A O 1
ATOM 983 N N . LYS A 1 119 ? 10.758 -6.707 -2.786 1.00 78.50 119 LYS A N 1
ATOM 984 C CA . LYS A 1 119 ? 10.182 -7.677 -1.844 1.00 78.50 119 LYS A CA 1
ATOM 985 C C . LYS A 1 119 ? 9.421 -8.779 -2.584 1.00 78.50 119 LYS A C 1
ATOM 987 O O . LYS A 1 119 ? 9.641 -9.956 -2.318 1.00 78.50 119 LYS A O 1
ATOM 992 N N . SER A 1 120 ? 8.609 -8.399 -3.561 1.00 77.81 120 SER A N 1
ATOM 993 C CA . SER A 1 120 ? 7.801 -9.327 -4.357 1.00 77.81 120 SER A CA 1
ATOM 994 C C . SER A 1 120 ? 8.668 -10.267 -5.201 1.00 77.81 120 SER A C 1
ATOM 996 O O . SER A 1 120 ? 8.449 -11.476 -5.216 1.00 77.81 120 SER A O 1
ATOM 998 N N . LEU A 1 121 ? 9.746 -9.750 -5.807 1.00 84.56 121 LEU A N 1
ATOM 999 C CA . LEU A 1 121 ? 10.735 -10.572 -6.519 1.00 84.56 121 LEU A CA 1
ATOM 1000 C C . LEU A 1 121 ? 11.426 -11.590 -5.597 1.00 84.56 121 LEU A C 1
ATOM 1002 O O . LEU A 1 121 ? 11.687 -12.722 -6.006 1.00 84.56 121 LEU A O 1
ATOM 1006 N N . LYS A 1 122 ? 11.724 -11.214 -4.346 1.00 81.19 122 LYS A N 1
ATOM 1007 C CA . LYS A 1 122 ? 12.286 -12.145 -3.352 1.00 81.19 122 LYS A CA 1
ATOM 1008 C C . LYS A 1 122 ? 11.290 -13.244 -2.990 1.00 81.19 122 LYS A C 1
ATOM 1010 O O . LYS A 1 122 ? 11.687 -14.407 -2.975 1.00 81.19 122 LYS A O 1
ATOM 1015 N N . ASN A 1 123 ? 10.027 -12.892 -2.755 1.00 76.06 123 ASN A N 1
ATOM 1016 C CA . ASN A 1 123 ? 8.963 -13.852 -2.445 1.00 76.06 123 ASN A CA 1
ATOM 1017 C C . ASN A 1 123 ? 8.793 -14.887 -3.568 1.00 76.06 123 ASN A C 1
ATOM 1019 O O . ASN A 1 123 ? 8.762 -16.085 -3.293 1.00 76.06 123 ASN A O 1
ATOM 1023 N N . MET A 1 124 ? 8.802 -14.444 -4.831 1.00 76.00 124 MET A N 1
ATOM 1024 C CA . MET A 1 124 ? 8.753 -15.345 -5.990 1.00 76.00 124 MET A CA 1
ATOM 1025 C C . MET A 1 124 ? 9.937 -16.322 -6.021 1.00 76.00 124 MET A C 1
ATOM 1027 O O . MET A 1 124 ? 9.754 -17.517 -6.231 1.00 76.00 124 MET A O 1
ATOM 1031 N N . ASN A 1 125 ? 11.157 -15.849 -5.746 1.00 75.81 125 ASN A N 1
ATOM 1032 C CA . ASN A 1 125 ? 12.349 -16.707 -5.722 1.00 75.81 125 ASN A CA 1
ATOM 1033 C C . ASN A 1 125 ? 12.363 -17.727 -4.566 1.00 75.81 125 ASN A C 1
ATOM 1035 O O . ASN A 1 125 ? 12.969 -18.794 -4.702 1.00 75.81 125 ASN A O 1
ATOM 1039 N N . LEU A 1 126 ? 11.724 -17.402 -3.437 1.00 68.00 126 LEU A N 1
ATOM 1040 C CA . LEU A 1 126 ? 11.553 -18.301 -2.290 1.00 68.00 126 LEU A CA 1
ATOM 1041 C C . LEU A 1 126 ? 10.557 -19.429 -2.606 1.00 68.00 126 LEU A C 1
ATOM 1043 O O . LEU A 1 126 ? 10.848 -20.588 -2.305 1.00 68.00 126 LEU A O 1
ATOM 1047 N N . ALA A 1 127 ? 9.432 -19.102 -3.252 1.00 59.66 127 ALA A N 1
ATOM 1048 C CA . ALA A 1 127 ? 8.414 -20.069 -3.675 1.00 59.66 127 ALA A CA 1
ATOM 1049 C C . ALA A 1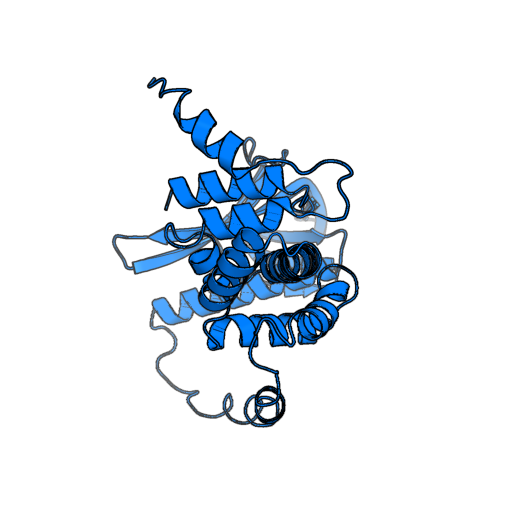 127 ? 8.924 -21.028 -4.773 1.00 59.66 127 ALA A C 1
ATOM 1051 O O . ALA A 1 127 ? 8.675 -22.230 -4.714 1.00 59.66 127 ALA A O 1
ATOM 1052 N N . ASP A 1 128 ? 9.739 -20.531 -5.711 1.00 56.00 128 ASP A N 1
ATOM 1053 C CA . ASP A 1 128 ? 10.316 -21.305 -6.826 1.00 56.00 128 ASP A CA 1
ATOM 1054 C C . ASP A 1 128 ? 11.459 -22.265 -6.422 1.00 56.00 128 ASP A C 1
ATOM 1056 O O . ASP A 1 128 ? 12.061 -22.929 -7.271 1.00 56.00 128 ASP A O 1
ATOM 1060 N N . GLY A 1 129 ? 11.836 -22.323 -5.139 1.00 51.19 129 GLY A N 1
ATOM 1061 C CA . GLY A 1 129 ? 12.898 -23.208 -4.644 1.00 51.19 129 GLY A CA 1
ATOM 1062 C C . GLY A 1 129 ? 14.311 -22.907 -5.174 1.00 51.19 129 GLY A C 1
ATOM 1063 O O . GLY A 1 129 ? 15.224 -23.703 -4.947 1.00 51.19 129 GLY A O 1
ATOM 1064 N N . LYS A 1 130 ? 14.522 -21.767 -5.850 1.00 49.47 130 LYS A N 1
ATOM 1065 C CA . LYS A 1 130 ? 15.803 -21.375 -6.476 1.00 49.47 130 LYS A CA 1
ATOM 1066 C C . LYS A 1 130 ? 16.871 -20.893 -5.486 1.00 49.47 130 LYS A C 1
ATOM 1068 O O . LYS A 1 130 ? 18.024 -20.735 -5.874 1.00 49.47 130 LYS A O 1
ATOM 1073 N N . LEU A 1 131 ? 16.526 -20.709 -4.212 1.00 47.69 131 LEU A N 1
ATOM 1074 C CA . LEU A 1 131 ? 17.466 -20.379 -3.137 1.00 47.69 131 LEU A CA 1
ATOM 1075 C C . LEU A 1 131 ? 17.267 -21.325 -1.943 1.00 47.69 131 LEU A C 1
ATOM 1077 O O . LEU A 1 131 ? 16.770 -20.942 -0.889 1.00 47.69 131 LEU A O 1
ATOM 1081 N N . LYS A 1 132 ? 17.675 -22.586 -2.120 1.00 45.28 132 LYS A N 1
ATOM 1082 C CA . LYS A 1 132 ? 17.972 -23.521 -1.024 1.00 45.28 132 LYS A CA 1
ATOM 1083 C C . LYS A 1 132 ? 19.464 -23.845 -1.014 1.00 45.28 132 LYS A C 1
ATOM 1085 O O . LYS A 1 132 ? 19.842 -24.977 -1.270 1.00 45.28 132 LYS A O 1
ATOM 1090 N N . ASP A 1 133 ? 20.305 -22.842 -0.798 1.00 41.31 133 ASP A N 1
ATOM 1091 C CA . ASP A 1 133 ? 21.542 -23.023 -0.035 1.00 41.31 133 ASP A CA 1
ATOM 1092 C C . ASP A 1 133 ? 22.235 -21.681 0.193 1.00 41.31 133 ASP A C 1
ATOM 1094 O O . ASP A 1 133 ? 22.424 -20.890 -0.729 1.00 41.31 133 ASP A O 1
ATOM 1098 N N . ASN A 1 134 ? 22.654 -21.493 1.444 1.00 40.28 134 ASN A N 1
ATOM 1099 C CA . ASN A 1 134 ? 23.463 -20.399 1.977 1.00 40.28 134 ASN A CA 1
ATOM 1100 C C . ASN A 1 134 ? 22.752 -19.045 2.090 1.00 40.28 134 ASN A C 1
ATOM 1102 O O . ASN A 1 134 ? 22.789 -18.238 1.170 1.00 40.28 134 ASN A O 1
ATOM 1106 N N . LEU A 1 135 ? 22.153 -18.801 3.262 1.00 41.69 135 LEU A N 1
ATOM 1107 C CA . LEU A 1 135 ? 22.370 -17.614 4.113 1.00 41.69 135 LEU A CA 1
ATOM 1108 C C . LEU A 1 135 ? 21.463 -17.720 5.360 1.00 41.69 135 LEU A C 1
ATOM 1110 O O . LEU A 1 135 ? 20.556 -16.925 5.584 1.00 41.69 135 LEU A O 1
ATOM 1114 N N . THR A 1 136 ? 21.714 -18.732 6.196 1.00 42.53 136 THR A N 1
ATOM 1115 C CA . THR A 1 136 ? 21.243 -18.787 7.597 1.00 42.53 136 THR A CA 1
ATOM 1116 C C . THR A 1 136 ? 22.188 -18.065 8.563 1.00 42.53 136 THR A C 1
ATOM 1118 O O . THR A 1 136 ? 22.105 -18.249 9.771 1.00 42.53 136 THR A O 1
ATOM 1121 N N . THR A 1 137 ? 23.083 -17.219 8.067 1.00 43.25 137 THR A N 1
ATOM 1122 C CA . THR A 1 137 ? 24.022 -16.464 8.896 1.00 43.25 137 THR A CA 1
ATOM 1123 C C . THR A 1 137 ? 24.306 -15.166 8.150 1.00 43.25 137 THR A C 1
ATOM 1125 O O . THR A 1 137 ? 24.597 -15.243 6.966 1.00 43.25 137 THR A O 1
ATOM 1128 N N . GLU A 1 138 ? 24.182 -14.012 8.817 1.00 37.81 138 GLU A N 1
ATOM 1129 C CA . GLU A 1 138 ? 24.300 -12.619 8.306 1.00 37.81 138 GLU A CA 1
ATOM 1130 C C . GLU A 1 138 ? 22.997 -11.803 8.125 1.00 37.81 138 GLU A C 1
ATOM 1132 O O . GLU A 1 138 ? 23.051 -10.655 7.694 1.00 37.81 138 GLU A O 1
ATOM 1137 N N . ILE A 1 139 ? 21.832 -12.297 8.571 1.00 42.00 139 ILE A N 1
ATOM 1138 C CA . ILE A 1 139 ? 20.646 -11.439 8.851 1.00 42.00 139 ILE A CA 1
ATOM 1139 C C . ILE A 1 139 ? 20.338 -11.359 10.366 1.00 42.00 139 ILE A C 1
ATOM 1141 O O . ILE A 1 139 ? 19.543 -10.533 10.812 1.00 42.00 139 ILE A O 1
ATOM 1145 N N . SER A 1 140 ? 21.038 -12.138 11.197 1.00 40.47 140 SER A N 1
ATOM 1146 C CA . SER A 1 140 ? 20.922 -12.094 12.663 1.00 40.47 140 SER A CA 1
ATOM 1147 C C . SER A 1 140 ? 21.662 -10.921 13.315 1.00 40.47 140 SER A C 1
ATOM 1149 O O . SER A 1 140 ? 21.272 -10.488 14.394 1.00 40.47 140 SER A O 1
ATOM 1151 N N . ASP A 1 141 ? 22.681 -10.352 12.664 1.00 36.03 141 ASP A N 1
ATOM 1152 C CA . ASP A 1 141 ? 23.636 -9.481 13.371 1.00 36.03 141 ASP A CA 1
ATOM 1153 C C . ASP A 1 141 ? 23.395 -7.976 13.145 1.00 36.03 141 ASP A C 1
ATOM 1155 O O . ASP A 1 141 ? 23.933 -7.152 13.879 1.00 36.03 141 ASP A O 1
ATOM 1159 N N . LEU A 1 142 ? 22.526 -7.600 12.196 1.00 36.22 142 LEU A N 1
ATOM 1160 C CA . LEU A 1 142 ? 22.056 -6.212 12.020 1.00 36.22 142 LEU A CA 1
ATOM 1161 C C . LEU A 1 142 ? 20.635 -5.975 12.549 1.00 36.22 142 LEU A C 1
ATOM 1163 O O . LEU A 1 142 ? 20.246 -4.827 12.763 1.00 36.22 142 LEU A O 1
ATOM 1167 N N . ASN A 1 143 ? 19.882 -7.049 12.800 1.00 39.44 143 ASN A N 1
ATOM 1168 C CA . ASN A 1 143 ? 18.571 -6.974 13.439 1.00 39.44 143 ASN A CA 1
ATOM 1169 C C . ASN A 1 143 ? 18.679 -7.091 14.967 1.00 39.44 143 ASN A C 1
ATOM 1171 O O . ASN A 1 143 ? 17.962 -6.382 15.667 1.00 39.44 143 ASN A O 1
ATOM 1175 N N . ASN A 1 144 ? 19.625 -7.861 15.518 1.00 35.34 144 ASN A N 1
ATOM 1176 C CA . ASN A 1 144 ? 19.723 -7.993 16.976 1.00 35.34 144 ASN A CA 1
ATOM 1177 C C . ASN A 1 144 ? 20.194 -6.721 17.697 1.00 35.34 144 ASN A C 1
ATOM 1179 O O . ASN A 1 144 ? 19.745 -6.479 18.809 1.00 35.34 144 ASN A O 1
ATOM 1183 N N . SER A 1 145 ? 21.000 -5.850 17.075 1.00 36.75 145 SER A N 1
ATOM 1184 C CA . SER A 1 145 ? 21.417 -4.599 17.736 1.00 36.75 145 SER A CA 1
ATOM 1185 C C . SER A 1 145 ? 20.366 -3.481 17.683 1.00 36.75 145 SER A C 1
ATOM 1187 O O . SER A 1 145 ? 20.593 -2.415 18.245 1.00 36.75 145 SER A O 1
ATOM 1189 N N . LYS A 1 146 ? 19.258 -3.675 16.952 1.00 42.69 146 LYS A N 1
ATOM 1190 C CA . LYS A 1 146 ? 18.157 -2.699 16.811 1.00 42.69 146 LYS A CA 1
ATOM 1191 C C . LYS A 1 146 ? 16.828 -3.201 17.376 1.00 42.69 146 LYS A C 1
ATOM 1193 O O . LYS A 1 146 ? 15.946 -2.392 17.636 1.00 42.69 146 LYS A O 1
ATOM 1198 N N . ILE A 1 147 ? 16.691 -4.514 17.574 1.00 42.94 147 ILE A N 1
ATOM 1199 C CA . ILE A 1 147 ? 15.544 -5.136 18.247 1.00 42.94 147 ILE A CA 1
ATOM 1200 C C . ILE A 1 147 ? 15.625 -4.958 19.769 1.00 42.94 147 ILE A C 1
ATOM 1202 O O . ILE A 1 147 ? 14.584 -4.867 20.410 1.00 42.94 147 ILE A O 1
ATOM 1206 N N . GLU A 1 148 ? 16.817 -4.805 20.356 1.00 40.97 148 GLU A N 1
ATOM 1207 C CA . GLU A 1 148 ? 16.935 -4.525 21.797 1.00 40.97 148 GLU A CA 1
ATOM 1208 C C . GLU A 1 148 ? 16.244 -3.206 22.210 1.00 40.97 148 GLU A C 1
ATOM 1210 O O . GLU A 1 148 ? 15.720 -3.137 23.319 1.00 40.97 148 GLU A O 1
ATOM 1215 N N . GLU A 1 149 ? 16.110 -2.222 21.306 1.00 43.78 149 GLU A N 1
ATOM 1216 C CA . GLU A 1 149 ? 15.333 -0.984 21.533 1.00 43.78 149 GLU A CA 1
ATOM 1217 C C . GLU A 1 149 ? 13.807 -1.137 21.320 1.00 43.78 149 GLU A C 1
ATOM 1219 O O . GLU A 1 149 ? 13.050 -0.247 21.702 1.00 43.78 149 GLU A O 1
ATOM 1224 N N . LEU A 1 150 ? 13.319 -2.238 20.726 1.00 49.12 150 LEU A N 1
ATOM 1225 C CA . LEU A 1 150 ? 11.878 -2.480 20.500 1.00 49.12 150 LEU A CA 1
ATOM 1226 C C . LEU A 1 150 ? 11.169 -3.083 21.724 1.00 49.12 150 LEU A C 1
ATOM 1228 O O . LEU A 1 150 ? 9.944 -3.032 21.812 1.00 49.12 150 LEU A O 1
ATOM 1232 N N . SER A 1 151 ? 11.934 -3.622 22.675 1.00 49.97 151 SER A N 1
ATOM 1233 C CA . SER A 1 151 ? 11.437 -4.250 23.908 1.00 49.97 151 SER A CA 1
ATOM 1234 C C . SER A 1 151 ? 10.761 -3.268 24.879 1.00 49.97 151 SER A C 1
ATOM 1236 O O . SER A 1 151 ? 10.067 -3.707 25.792 1.00 49.97 151 SER A O 1
ATOM 1238 N N . ASP A 1 152 ? 10.964 -1.961 24.686 1.00 57.69 152 ASP A N 1
ATOM 1239 C CA . ASP A 1 152 ? 10.506 -0.896 25.589 1.00 57.69 152 ASP A CA 1
ATOM 1240 C C . ASP A 1 152 ? 9.238 -0.167 25.100 1.00 57.69 152 ASP A C 1
ATOM 1242 O O . ASP A 1 152 ? 8.797 0.792 25.740 1.00 57.69 152 ASP A O 1
ATOM 1246 N N . PHE A 1 153 ? 8.620 -0.579 23.982 1.00 70.81 153 PHE A N 1
ATOM 1247 C CA . PHE A 1 153 ? 7.372 0.061 23.554 1.00 70.81 153 PHE A CA 1
ATOM 1248 C C . PHE A 1 153 ? 6.212 -0.342 24.488 1.00 70.81 153 PHE A C 1
ATOM 1250 O O . PHE A 1 153 ? 5.971 -1.537 24.676 1.00 70.81 153 PHE A O 1
ATOM 1257 N N . PRO A 1 154 ? 5.468 0.619 25.071 1.00 76.88 154 PRO A N 1
ATOM 1258 C CA . PRO A 1 154 ? 4.431 0.310 26.047 1.00 76.88 154 PRO A CA 1
ATOM 1259 C C . PRO A 1 154 ? 3.280 -0.486 25.421 1.00 76.88 154 PRO A C 1
ATOM 1261 O O . PRO A 1 154 ? 2.798 -0.171 24.333 1.00 76.88 154 PRO A O 1
ATOM 1264 N N . GLU A 1 155 ? 2.794 -1.497 26.141 1.00 81.56 155 GLU A N 1
ATOM 1265 C CA . GLU A 1 155 ? 1.606 -2.253 25.745 1.00 81.56 155 GLU A CA 1
ATOM 1266 C C . GLU A 1 155 ? 0.374 -1.339 25.686 1.00 81.56 155 GLU A C 1
ATOM 1268 O O . GLU A 1 155 ? 0.164 -0.516 26.580 1.00 81.56 155 GLU A O 1
ATOM 1273 N N . ILE A 1 156 ? -0.452 -1.474 24.645 1.00 85.38 156 ILE A N 1
ATOM 1274 C CA . ILE A 1 156 ? -1.650 -0.647 24.489 1.00 85.38 156 ILE A CA 1
ATOM 1275 C C . ILE A 1 156 ? -2.685 -0.940 25.580 1.00 85.38 156 ILE A C 1
ATOM 1277 O O . ILE A 1 156 ? -3.078 -2.080 25.804 1.00 85.38 156 ILE A O 1
ATOM 1281 N N . SER A 1 157 ? -3.126 0.110 26.272 1.00 86.81 157 SER A N 1
ATOM 1282 C CA . SER A 1 157 ? -4.141 0.045 27.322 1.00 86.81 157 SER A CA 1
ATOM 1283 C C . SER A 1 157 ? -4.929 1.355 27.386 1.00 86.81 157 SER A C 1
ATOM 1285 O O . SER A 1 157 ? -4.467 2.390 26.907 1.00 86.81 157 SER A O 1
ATOM 1287 N N . HIS A 1 158 ? -6.086 1.360 28.052 1.00 84.25 158 HIS A N 1
ATOM 1288 C CA . HIS A 1 158 ? -6.837 2.602 28.285 1.00 84.25 158 HIS A CA 1
ATOM 1289 C C . HIS A 1 158 ? -6.005 3.695 28.979 1.00 84.25 158 HIS A C 1
ATOM 1291 O O . HIS A 1 158 ? -6.139 4.872 28.656 1.00 84.25 158 HIS A O 1
ATOM 1297 N N . ASN A 1 159 ? -5.123 3.322 29.913 1.00 82.62 159 ASN A N 1
ATOM 1298 C CA . ASN A 1 159 ? -4.406 4.280 30.760 1.00 82.62 159 ASN A CA 1
ATOM 1299 C C . ASN A 1 159 ? -3.299 5.046 30.022 1.00 82.62 159 ASN A C 1
ATOM 1301 O O . ASN A 1 159 ? -2.983 6.171 30.400 1.00 82.62 159 ASN A O 1
ATOM 1305 N N . ASN A 1 160 ? -2.703 4.445 28.991 1.00 86.38 160 ASN A N 1
ATOM 1306 C CA . ASN A 1 160 ? -1.616 5.042 28.207 1.00 86.38 160 ASN A CA 1
ATOM 1307 C C . ASN A 1 160 ? -2.033 5.381 26.769 1.00 86.38 160 ASN A C 1
ATOM 1309 O O . ASN A 1 160 ? -1.205 5.819 25.976 1.00 86.38 160 ASN A O 1
ATOM 1313 N N . LEU A 1 161 ? -3.319 5.246 26.436 1.00 88.06 161 LEU A N 1
ATOM 1314 C CA . LEU A 1 161 ? -3.847 5.445 25.089 1.00 88.06 161 LEU A CA 1
ATOM 1315 C C . LEU A 1 161 ? -3.535 6.835 24.517 1.00 88.06 161 LEU A C 1
ATOM 1317 O O . LEU A 1 161 ? -3.201 6.963 23.342 1.00 88.06 161 LEU A O 1
ATOM 1321 N N . SER A 1 162 ? -3.602 7.879 25.350 1.00 86.56 162 SER A N 1
ATOM 1322 C CA . SER A 1 162 ? -3.244 9.237 24.928 1.00 86.56 162 SER A CA 1
ATOM 1323 C C . SER A 1 162 ? -1.759 9.370 24.610 1.00 86.56 162 SER A C 1
ATOM 1325 O O . SER A 1 162 ? -1.411 10.080 23.674 1.00 86.56 162 SER A O 1
ATOM 1327 N N . GLU A 1 163 ? -0.889 8.712 25.375 1.00 85.06 163 GLU A N 1
ATOM 1328 C CA . GLU A 1 163 ? 0.553 8.717 25.128 1.00 85.06 163 GLU A CA 1
ATOM 1329 C C . GLU A 1 163 ? 0.859 7.944 23.844 1.00 85.06 163 GLU A C 1
ATOM 1331 O O . GLU A 1 163 ? 1.529 8.465 22.956 1.00 85.06 163 GLU A O 1
ATOM 1336 N N . ILE A 1 164 ? 0.262 6.759 23.683 1.00 85.88 164 ILE A N 1
ATOM 1337 C CA . ILE A 1 164 ? 0.372 5.945 22.470 1.00 85.88 164 ILE A CA 1
ATOM 1338 C C . ILE A 1 164 ? -0.076 6.740 21.247 1.00 85.88 164 ILE A C 1
ATOM 1340 O O . ILE A 1 164 ? 0.669 6.810 20.276 1.00 85.88 164 ILE A O 1
ATOM 1344 N N . ALA A 1 165 ? -1.220 7.425 21.305 1.00 84.88 165 ALA A N 1
ATOM 1345 C CA . ALA A 1 165 ? -1.690 8.250 20.198 1.00 84.88 165 ALA A CA 1
ATOM 1346 C C . ALA A 1 165 ? -0.649 9.294 19.770 1.00 84.88 165 ALA A C 1
ATOM 1348 O O . ALA A 1 165 ? -0.440 9.461 18.571 1.00 84.88 165 ALA A O 1
ATOM 1349 N N . THR A 1 166 ? 0.085 9.926 20.697 1.00 81.56 166 THR A N 1
ATOM 1350 C CA . THR A 1 166 ? 1.141 10.893 20.328 1.00 81.56 166 THR A CA 1
ATOM 1351 C C . THR A 1 166 ? 2.275 10.283 19.505 1.00 81.56 166 THR A C 1
ATOM 1353 O O . THR A 1 166 ? 2.820 10.967 18.639 1.00 81.56 166 THR A O 1
ATOM 1356 N N . TYR A 1 167 ? 2.592 8.994 19.679 1.00 77.56 167 TYR A N 1
ATOM 1357 C CA . TYR A 1 167 ? 3.565 8.313 18.815 1.00 77.56 167 TYR A CA 1
ATOM 1358 C C . TYR A 1 167 ? 3.063 8.157 17.371 1.00 77.56 167 TYR A C 1
ATOM 1360 O O . TYR A 1 167 ? 3.891 8.054 16.464 1.00 77.56 167 TYR A O 1
ATOM 1368 N N . PHE A 1 168 ? 1.741 8.170 17.167 1.00 75.19 168 PHE A N 1
ATOM 1369 C CA . PHE A 1 168 ? 1.055 7.934 15.893 1.00 75.19 168 PHE A CA 1
ATOM 1370 C C . PHE A 1 168 ? 0.502 9.219 15.240 1.00 75.19 168 PHE A C 1
ATOM 1372 O O . PHE A 1 168 ? 0.257 9.214 14.035 1.00 75.19 168 PHE A O 1
ATOM 1379 N N . VAL A 1 169 ? 0.358 10.333 15.975 1.00 68.06 169 VAL A N 1
ATOM 1380 C CA . VAL A 1 169 ? -0.147 11.631 15.462 1.00 68.06 169 VAL A CA 1
ATOM 1381 C C . VAL A 1 169 ? 0.649 12.130 14.246 1.00 68.06 169 VAL A C 1
ATOM 1383 O O . VAL A 1 169 ? 0.056 12.618 13.285 1.00 68.06 169 VAL A O 1
ATOM 1386 N N . ASP A 1 170 ? 1.974 11.957 14.247 1.00 55.97 170 ASP A N 1
ATOM 1387 C CA . ASP A 1 170 ? 2.860 12.422 13.164 1.00 55.97 170 ASP A CA 1
ATOM 1388 C C . ASP A 1 170 ? 3.130 11.363 12.080 1.00 55.97 170 ASP A C 1
ATOM 1390 O O . ASP A 1 170 ? 3.796 11.646 11.075 1.00 55.97 170 ASP A O 1
ATOM 1394 N N . ALA A 1 171 ? 2.609 10.145 12.261 1.00 53.53 171 ALA A N 1
ATOM 1395 C CA . ALA A 1 171 ? 2.843 9.010 11.375 1.00 53.53 171 ALA A CA 1
ATOM 1396 C C . ALA A 1 171 ? 2.462 9.246 9.902 1.00 53.53 171 ALA A C 1
ATOM 1398 O O . ALA A 1 171 ? 3.265 8.873 9.037 1.00 53.53 171 ALA A O 1
ATOM 1399 N N . PRO A 1 172 ? 1.312 9.885 9.593 1.00 47.28 172 PRO A N 1
ATOM 1400 C CA . PRO A 1 172 ? 0.846 9.997 8.214 1.00 47.28 172 PRO A CA 1
ATOM 1401 C C . PRO A 1 172 ? 1.661 10.987 7.370 1.00 47.28 172 PRO A C 1
ATOM 1403 O O . PRO A 1 172 ? 1.824 10.760 6.180 1.00 47.28 172 PRO A O 1
ATOM 1406 N N . ASN A 1 173 ? 2.198 12.063 7.971 1.00 46.06 173 ASN A N 1
ATOM 1407 C CA . ASN A 1 173 ? 2.699 13.221 7.210 1.00 46.06 173 ASN A CA 1
ATOM 1408 C C . ASN A 1 173 ? 4.157 13.626 7.500 1.00 46.06 173 ASN A C 1
ATOM 1410 O O . ASN A 1 173 ? 4.790 14.219 6.634 1.00 46.06 173 ASN A O 1
ATOM 1414 N N . ASN A 1 174 ? 4.711 13.326 8.685 1.00 45.91 174 ASN A N 1
ATOM 1415 C CA . ASN A 1 174 ? 6.022 13.855 9.115 1.00 45.91 174 ASN A CA 1
ATOM 1416 C C . ASN A 1 174 ? 6.981 12.792 9.681 1.00 45.91 174 ASN A C 1
ATOM 1418 O O . ASN A 1 174 ? 8.076 13.117 10.145 1.00 45.91 174 ASN A O 1
ATOM 1422 N N . MET A 1 175 ? 6.599 11.515 9.654 1.00 63.22 175 MET A N 1
ATOM 1423 C CA . MET A 1 175 ? 7.406 10.438 10.221 1.00 63.22 175 MET A CA 1
ATOM 1424 C C . MET A 1 175 ? 8.458 9.917 9.236 1.00 63.22 175 MET A C 1
ATOM 1426 O O . MET A 1 175 ? 8.226 9.826 8.030 1.00 63.22 175 MET A O 1
ATOM 1430 N N . THR A 1 176 ? 9.638 9.547 9.736 1.00 61.56 176 THR A N 1
ATOM 1431 C CA . THR A 1 176 ? 10.657 8.893 8.906 1.00 61.56 176 THR A CA 1
ATOM 1432 C C . THR A 1 176 ? 10.204 7.483 8.524 1.00 61.56 176 THR A C 1
ATOM 1434 O O . THR A 1 176 ? 9.509 6.809 9.284 1.00 61.56 176 THR A O 1
ATOM 1437 N N . MET A 1 177 ? 10.627 7.009 7.350 1.00 61.06 177 MET A N 1
ATOM 1438 C CA . MET A 1 177 ? 10.313 5.659 6.861 1.00 61.06 177 MET A CA 1
ATOM 1439 C C . MET A 1 177 ? 10.738 4.568 7.853 1.00 61.06 177 MET A C 1
ATOM 1441 O O . MET A 1 177 ? 9.981 3.642 8.111 1.00 61.06 177 MET A O 1
ATOM 1445 N N . ALA A 1 178 ? 11.898 4.744 8.493 1.00 63.00 178 ALA A N 1
ATOM 1446 C CA . ALA A 1 178 ? 12.392 3.834 9.522 1.00 63.00 178 ALA A CA 1
ATOM 1447 C C . ALA A 1 178 ? 11.467 3.755 10.749 1.00 63.00 178 ALA A C 1
ATOM 1449 O O . ALA A 1 178 ? 11.243 2.669 11.272 1.00 63.00 178 ALA A O 1
ATOM 1450 N N . ARG A 1 179 ? 10.900 4.884 11.193 1.00 70.50 179 ARG A N 1
ATOM 1451 C CA . ARG A 1 179 ? 9.993 4.916 12.348 1.00 70.50 179 ARG A CA 1
ATOM 1452 C C . ARG A 1 179 ? 8.608 4.350 12.011 1.00 70.50 179 ARG A C 1
ATOM 1454 O O . ARG A 1 179 ? 8.015 3.684 12.852 1.00 70.50 179 ARG A O 1
ATOM 1461 N N . ARG A 1 180 ? 8.122 4.549 10.776 1.00 70.12 180 ARG A N 1
ATOM 1462 C CA . ARG A 1 180 ? 6.940 3.834 10.243 1.00 70.12 180 ARG A CA 1
ATOM 1463 C C . ARG A 1 180 ? 7.131 2.332 10.279 1.00 70.12 180 ARG A C 1
ATOM 1465 O O . ARG A 1 180 ? 6.291 1.643 10.841 1.00 70.12 180 ARG A O 1
ATOM 1472 N N . GLU A 1 181 ? 8.252 1.850 9.760 1.00 72.31 181 GLU A N 1
ATOM 1473 C CA . GLU A 1 181 ? 8.537 0.418 9.723 1.00 72.31 181 GLU A CA 1
ATOM 1474 C C . GLU A 1 181 ? 8.666 -0.189 11.130 1.00 72.31 181 GLU A C 1
ATOM 1476 O O . GLU A 1 181 ? 8.182 -1.292 11.373 1.00 72.31 181 GLU A O 1
ATOM 1481 N N . GLN A 1 182 ? 9.247 0.547 12.086 1.00 76.00 182 GLN A N 1
ATOM 1482 C CA . GLN A 1 182 ? 9.312 0.131 13.492 1.00 76.00 182 GLN A CA 1
ATOM 1483 C C . GLN A 1 182 ? 7.924 -0.002 14.129 1.00 76.00 182 GLN A C 1
ATOM 1485 O O . GLN A 1 182 ? 7.632 -1.025 14.742 1.00 76.00 182 GLN A O 1
ATOM 1490 N N . LEU A 1 183 ? 7.056 1.003 13.974 1.00 79.25 183 LEU A N 1
ATOM 1491 C CA . LEU A 1 183 ? 5.699 0.949 14.527 1.00 79.25 183 LEU A CA 1
ATOM 1492 C C . LEU A 1 183 ? 4.854 -0.135 13.854 1.00 79.25 183 LEU A C 1
ATOM 1494 O O . LEU A 1 183 ? 4.129 -0.849 14.540 1.00 79.25 183 LEU A O 1
ATOM 1498 N N . ALA A 1 184 ? 4.994 -0.314 12.541 1.00 79.50 184 ALA A N 1
ATOM 1499 C CA . ALA A 1 184 ? 4.338 -1.394 11.815 1.00 79.50 184 ALA A CA 1
ATOM 1500 C C . ALA A 1 184 ? 4.784 -2.777 12.324 1.00 79.50 184 ALA A C 1
ATOM 1502 O O . ALA A 1 184 ? 3.954 -3.659 12.525 1.00 79.50 184 ALA A O 1
ATOM 1503 N N . ALA A 1 185 ? 6.081 -2.948 12.609 1.00 78.69 185 ALA A N 1
ATOM 1504 C CA . ALA A 1 185 ? 6.613 -4.169 13.209 1.00 78.69 185 ALA A CA 1
ATOM 1505 C C . ALA A 1 185 ? 6.075 -4.438 14.618 1.00 78.69 185 ALA A C 1
ATOM 1507 O O . ALA A 1 185 ? 5.771 -5.587 14.927 1.00 78.69 185 ALA A O 1
ATOM 1508 N N . ILE A 1 186 ? 5.914 -3.401 15.444 1.00 81.06 186 ILE A N 1
ATOM 1509 C CA . ILE A 1 186 ? 5.318 -3.531 16.781 1.00 81.06 186 ILE A CA 1
ATOM 1510 C C . ILE A 1 186 ? 3.851 -3.965 16.675 1.00 81.06 186 ILE A C 1
ATOM 1512 O O . ILE A 1 186 ? 3.438 -4.884 17.377 1.00 81.06 186 ILE A O 1
ATOM 1516 N N . VAL A 1 187 ? 3.074 -3.342 15.782 1.00 82.06 187 VAL A N 1
ATOM 1517 C CA . VAL A 1 187 ? 1.656 -3.684 15.579 1.00 82.06 187 VAL A CA 1
ATOM 1518 C C . VAL A 1 187 ? 1.492 -5.137 15.129 1.00 82.06 187 VAL A C 1
ATOM 1520 O O . VAL A 1 187 ? 0.641 -5.838 15.673 1.00 82.06 187 VAL A O 1
ATOM 1523 N N . ASP A 1 188 ? 2.328 -5.600 14.194 1.00 76.94 188 ASP A N 1
ATOM 1524 C CA . ASP A 1 188 ? 2.290 -6.981 13.690 1.00 76.94 188 ASP A CA 1
ATOM 1525 C C . ASP A 1 188 ? 2.662 -8.031 14.747 1.00 76.94 188 ASP A C 1
ATOM 1527 O O . ASP A 1 188 ? 2.164 -9.151 14.699 1.00 76.94 188 ASP A O 1
ATOM 1531 N N . GLN A 1 189 ? 3.560 -7.710 15.683 1.00 68.31 189 GLN A N 1
ATOM 1532 C CA . GLN A 1 189 ? 4.094 -8.696 16.633 1.00 68.31 189 GLN A CA 1
ATOM 1533 C C . GLN A 1 189 ? 3.301 -8.802 17.943 1.00 68.31 189 GLN A C 1
ATOM 1535 O O . GLN A 1 189 ? 3.492 -9.770 18.676 1.00 68.31 189 GLN A O 1
ATOM 1540 N N . CYS A 1 190 ? 2.440 -7.830 18.266 1.00 64.38 190 CYS A N 1
ATOM 1541 C CA . CYS A 1 190 ? 1.955 -7.640 19.641 1.00 64.38 190 CYS A CA 1
ATOM 1542 C C . CYS A 1 190 ? 0.428 -7.773 19.850 1.00 64.38 190 CYS A C 1
ATOM 1544 O O . CYS A 1 190 ? -0.083 -7.246 20.843 1.00 64.38 190 CYS A O 1
ATOM 1546 N N . ASP A 1 191 ? -0.313 -8.450 18.965 1.00 74.69 191 ASP A N 1
ATOM 1547 C CA . ASP A 1 191 ? -1.785 -8.603 19.044 1.00 74.69 191 ASP A CA 1
ATOM 1548 C C . ASP A 1 191 ? -2.516 -7.264 19.285 1.00 74.69 191 ASP A C 1
ATOM 1550 O O . ASP A 1 191 ? -3.429 -7.145 20.107 1.00 74.69 191 ASP A O 1
ATOM 1554 N N . TRP A 1 192 ? -2.085 -6.209 18.586 1.00 85.38 192 TRP A N 1
ATOM 1555 C CA . TRP A 1 192 ? -2.597 -4.855 18.810 1.00 85.38 192 TRP A CA 1
ATOM 1556 C C . TRP A 1 192 ? -4.043 -4.679 18.372 1.00 85.38 192 TRP A C 1
ATOM 1558 O O . TRP A 1 192 ? -4.802 -4.028 19.080 1.00 85.38 192 TRP A O 1
ATOM 1568 N N . ILE A 1 193 ? -4.433 -5.241 17.224 1.00 87.94 193 ILE A N 1
ATOM 1569 C CA . ILE A 1 193 ? -5.782 -5.051 16.675 1.00 87.94 193 ILE A CA 1
ATOM 1570 C C . ILE A 1 193 ? -6.867 -5.601 17.621 1.00 87.94 193 ILE A C 1
ATOM 1572 O O . ILE A 1 193 ? -7.775 -4.836 17.950 1.00 87.94 193 ILE A O 1
ATOM 1576 N N . PRO A 1 194 ? -6.761 -6.837 18.156 1.00 89.81 194 PRO A N 1
ATOM 1577 C CA . PRO A 1 194 ? -7.708 -7.331 19.156 1.00 89.81 194 PRO A CA 1
ATOM 1578 C C . PRO A 1 194 ? -7.816 -6.432 20.396 1.00 89.81 194 PRO A C 1
ATOM 1580 O O . PRO A 1 194 ? -8.921 -6.102 20.823 1.00 89.81 194 PRO A O 1
ATOM 1583 N N . LYS A 1 195 ? -6.681 -5.980 20.950 1.00 90.06 195 LYS A N 1
ATOM 1584 C CA . LYS A 1 195 ? -6.667 -5.089 22.126 1.00 90.06 195 LYS A CA 1
ATOM 1585 C C . LYS A 1 195 ? -7.273 -3.725 21.820 1.00 90.06 195 LYS A C 1
ATOM 1587 O O . LYS A 1 195 ? -7.972 -3.149 22.644 1.00 90.06 195 LYS A O 1
ATOM 1592 N N . LEU A 1 196 ? -7.012 -3.199 20.628 1.00 91.88 196 LEU A N 1
ATOM 1593 C CA . LEU A 1 196 ? -7.547 -1.924 20.174 1.00 91.88 196 LEU A CA 1
ATOM 1594 C C . LEU A 1 196 ? -9.078 -1.987 20.058 1.00 91.88 196 LEU A C 1
ATOM 1596 O O . LEU A 1 196 ? -9.757 -1.055 20.486 1.00 91.88 196 LEU A O 1
ATOM 1600 N N . VAL A 1 197 ? -9.616 -3.106 19.563 1.00 93.25 197 VAL A N 1
ATOM 1601 C CA . VAL A 1 197 ? -11.060 -3.382 19.530 1.00 93.25 197 VAL A CA 1
ATOM 1602 C C . VAL A 1 197 ? -11.646 -3.516 20.939 1.00 93.25 197 VAL A C 1
ATOM 1604 O O . VAL A 1 197 ? -12.680 -2.914 21.219 1.00 93.25 197 VAL A O 1
ATOM 1607 N N . GLU A 1 198 ? -10.979 -4.224 21.854 1.00 94.00 198 GLU A N 1
ATOM 1608 C CA . GLU A 1 198 ? -11.422 -4.342 23.254 1.00 94.00 198 GLU A CA 1
ATOM 1609 C C . GLU A 1 198 ? -11.537 -2.964 23.931 1.00 94.00 198 GLU A C 1
ATOM 1611 O O . GLU A 1 198 ? -12.567 -2.632 24.527 1.00 94.00 198 GLU A O 1
ATOM 1616 N N . ILE A 1 199 ? -10.504 -2.129 23.777 1.00 93.94 199 ILE A N 1
ATOM 1617 C CA . ILE A 1 199 ? -10.473 -0.760 24.311 1.00 93.94 199 ILE A CA 1
ATOM 1618 C C . ILE A 1 199 ? -11.578 0.085 23.671 1.00 93.94 199 ILE A C 1
ATOM 1620 O O . ILE A 1 199 ? -12.260 0.844 24.360 1.00 93.94 199 ILE A O 1
ATOM 1624 N N . PHE A 1 200 ? -11.792 -0.055 22.362 1.00 96.00 200 PHE A N 1
ATOM 1625 C CA . PHE A 1 200 ? -12.863 0.642 21.660 1.00 96.00 200 PHE A CA 1
ATOM 1626 C C . PHE A 1 200 ? -14.242 0.294 22.211 1.00 96.00 200 PHE A C 1
ATOM 1628 O O . PHE A 1 200 ? -14.992 1.204 22.556 1.00 96.00 200 PHE A O 1
ATOM 1635 N N . GLN A 1 201 ? -14.568 -0.991 22.341 1.00 94.62 201 GLN A N 1
ATOM 1636 C CA . GLN A 1 201 ? -15.874 -1.434 22.830 1.00 94.62 201 GLN A CA 1
ATOM 1637 C C . GLN A 1 201 ? -16.145 -0.908 24.248 1.00 94.62 201 GLN A C 1
ATOM 1639 O O . GLN A 1 201 ? -17.233 -0.399 24.537 1.00 94.62 201 GLN A O 1
ATOM 1644 N N . ALA A 1 202 ? -15.136 -0.955 25.123 1.00 94.75 202 ALA A N 1
ATOM 1645 C CA . ALA A 1 202 ? -15.228 -0.392 26.465 1.00 94.75 202 ALA A CA 1
ATOM 1646 C C . ALA A 1 202 ? -15.405 1.138 26.437 1.00 94.75 202 ALA A C 1
ATOM 1648 O O . ALA A 1 202 ? -16.319 1.658 27.082 1.00 94.75 202 ALA A O 1
ATOM 1649 N N . SER A 1 203 ? -14.599 1.864 25.656 1.00 95.25 203 SER A N 1
ATOM 1650 C CA . SER A 1 203 ? -14.710 3.322 25.514 1.00 95.25 203 SER A CA 1
ATOM 1651 C C . SER A 1 203 ? -16.039 3.764 24.908 1.00 95.25 203 SER A C 1
ATOM 1653 O O . SER A 1 203 ? -16.602 4.760 25.358 1.00 95.25 203 SER A O 1
ATOM 1655 N N . GLU A 1 204 ? -16.565 3.035 23.925 1.00 93.69 204 GLU A N 1
ATOM 1656 C CA . GLU A 1 204 ? -17.854 3.331 23.301 1.00 93.69 204 GLU A CA 1
ATOM 1657 C C . GLU A 1 204 ? -18.996 3.129 24.302 1.00 93.69 204 GLU A C 1
ATOM 1659 O O . GLU A 1 204 ? -19.866 3.990 24.414 1.00 93.69 204 GLU A O 1
ATOM 1664 N N . SER A 1 205 ? -18.947 2.060 25.105 1.00 93.88 205 SER A N 1
ATOM 1665 C CA . SER A 1 205 ? -19.948 1.807 26.152 1.00 93.88 205 SER A CA 1
ATOM 1666 C C . SER A 1 205 ? -19.964 2.866 27.263 1.00 93.88 205 SER A C 1
ATOM 1668 O O . SER A 1 205 ? -21.005 3.110 27.872 1.00 93.88 205 SER A O 1
ATOM 1670 N N . LEU A 1 206 ? -18.813 3.496 27.522 1.00 94.44 206 LEU A N 1
ATOM 1671 C CA . LEU A 1 206 ? -18.643 4.557 28.516 1.00 94.44 206 LEU A CA 1
ATOM 1672 C C . LEU A 1 206 ? -18.833 5.966 27.935 1.00 94.44 206 LEU A C 1
ATOM 1674 O O . LEU A 1 206 ? -18.726 6.937 28.682 1.00 94.44 206 LEU A O 1
ATOM 1678 N N . GLU A 1 207 ? -19.081 6.081 26.627 1.00 92.06 207 GLU A N 1
ATOM 1679 C CA . GLU A 1 207 ? -19.105 7.350 25.890 1.00 92.06 207 GLU A CA 1
ATOM 1680 C C . GLU A 1 207 ? -17.825 8.195 26.103 1.00 92.06 207 GLU A C 1
ATOM 1682 O O . GLU A 1 207 ? -17.856 9.428 26.114 1.00 92.06 207 GLU A O 1
ATOM 1687 N N . ASP A 1 208 ? -16.667 7.541 26.260 1.00 93.25 208 ASP A N 1
ATOM 1688 C CA . ASP A 1 208 ? -15.375 8.202 26.473 1.00 93.25 208 ASP A CA 1
ATOM 1689 C C . ASP A 1 208 ? -14.810 8.761 25.158 1.00 93.25 208 ASP A C 1
ATOM 1691 O O . ASP A 1 208 ? -13.962 8.164 24.489 1.00 93.25 208 ASP A O 1
ATOM 1695 N N . VAL A 1 209 ? -15.287 9.952 24.791 1.00 90.50 209 VAL A N 1
ATOM 1696 C CA . VAL A 1 209 ? -14.919 10.658 23.552 1.00 90.50 209 VAL A CA 1
ATOM 1697 C C . VAL A 1 209 ? -13.407 10.864 23.410 1.00 90.50 209 VAL A C 1
ATOM 1699 O O . VAL A 1 209 ? -12.885 10.824 22.292 1.00 90.50 209 VAL A O 1
ATOM 1702 N N . GLN A 1 210 ? -12.685 11.069 24.517 1.00 91.06 210 GLN A N 1
ATOM 1703 C CA . GLN A 1 210 ? -11.243 11.306 24.470 1.00 91.06 210 GLN A CA 1
ATOM 1704 C C . GLN A 1 210 ? -10.506 10.044 24.018 1.00 91.06 210 GLN A C 1
ATOM 1706 O O . GLN A 1 210 ? -9.676 10.102 23.107 1.00 91.06 210 GLN A O 1
ATOM 1711 N N . SER A 1 211 ? -10.839 8.899 24.614 1.00 92.56 211 SER A N 1
ATOM 1712 C CA . SER A 1 211 ? -10.270 7.613 24.212 1.00 92.56 211 SER A CA 1
ATOM 1713 C C . SER A 1 211 ? -10.671 7.237 22.787 1.00 92.56 211 SER A C 1
ATOM 1715 O O . SER A 1 211 ? -9.819 6.821 22.009 1.00 92.56 211 SER A O 1
ATOM 1717 N N . LEU A 1 212 ? -11.923 7.482 22.391 1.00 93.06 212 LEU A N 1
ATOM 1718 C CA . LEU A 1 212 ? -12.410 7.212 21.030 1.00 93.06 212 LEU A CA 1
ATOM 1719 C C . LEU A 1 212 ? -11.667 8.040 19.969 1.00 93.06 212 LEU A C 1
ATOM 1721 O O . LEU A 1 212 ? -11.294 7.52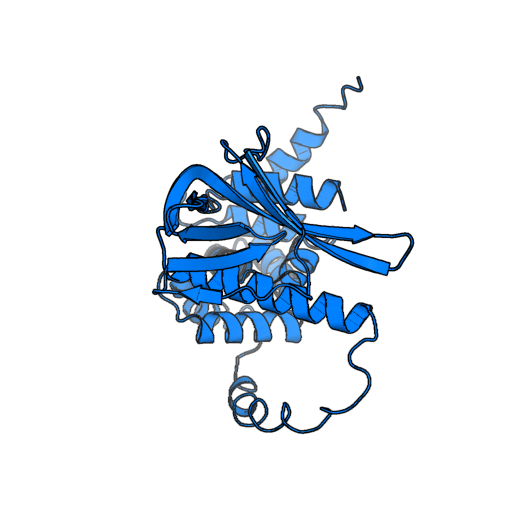2 18.918 1.00 93.06 212 LEU A O 1
ATOM 1725 N N . THR A 1 213 ? -11.353 9.300 20.277 1.00 89.25 213 THR A N 1
ATOM 1726 C CA . THR A 1 213 ? -10.534 10.157 19.402 1.00 89.25 213 THR A CA 1
ATOM 1727 C C . THR A 1 213 ? -9.091 9.649 19.300 1.00 89.25 213 THR A C 1
ATOM 1729 O O . THR A 1 213 ? -8.507 9.629 18.215 1.00 89.25 213 THR A O 1
ATOM 1732 N N . ASN A 1 214 ? -8.499 9.207 20.413 1.00 90.75 214 ASN A N 1
ATOM 1733 C CA . ASN A 1 214 ? -7.152 8.631 20.408 1.00 90.75 214 ASN A CA 1
ATOM 1734 C C . ASN A 1 214 ? -7.100 7.324 19.598 1.00 90.75 214 ASN A C 1
ATOM 1736 O O . ASN A 1 214 ? -6.176 7.128 18.808 1.00 90.75 214 ASN A O 1
ATOM 1740 N N . LEU A 1 215 ? -8.116 6.466 19.739 1.00 92.56 215 LEU A N 1
ATOM 1741 C CA . LEU A 1 215 ? -8.273 5.244 18.946 1.00 92.56 215 LEU A CA 1
ATOM 1742 C C . LEU A 1 215 ? -8.391 5.554 17.454 1.00 92.56 215 LEU A C 1
ATOM 1744 O O . LEU A 1 215 ? -7.749 4.877 16.651 1.00 92.56 215 LEU A O 1
ATOM 1748 N N . PHE A 1 216 ? -9.140 6.597 17.079 1.00 89.12 216 PHE A N 1
ATOM 1749 C CA . PHE A 1 216 ? -9.217 7.061 15.693 1.00 89.12 216 PHE A CA 1
ATOM 1750 C C . PHE A 1 216 ? -7.830 7.408 15.137 1.00 89.12 216 PHE A C 1
ATOM 1752 O O . PHE A 1 216 ? -7.459 6.938 14.061 1.00 89.12 216 PHE A O 1
ATOM 1759 N N . ILE A 1 217 ? -7.044 8.200 15.875 1.00 86.50 217 ILE A N 1
ATOM 1760 C CA . ILE A 1 217 ? -5.700 8.627 15.453 1.00 86.50 217 ILE A CA 1
ATOM 1761 C C . ILE A 1 217 ? -4.783 7.418 15.245 1.00 86.50 217 ILE A C 1
ATOM 1763 O O . ILE A 1 217 ? -4.135 7.313 14.202 1.00 86.50 217 ILE A O 1
ATOM 1767 N N . ILE A 1 218 ? -4.751 6.502 16.218 1.00 89.38 218 ILE A N 1
ATOM 1768 C CA . ILE A 1 218 ? -3.923 5.292 16.161 1.00 89.38 218 ILE A CA 1
ATOM 1769 C C . ILE A 1 218 ? -4.340 4.438 14.963 1.00 89.38 218 ILE A C 1
ATOM 1771 O O . ILE A 1 218 ? -3.505 4.101 14.129 1.00 89.38 218 ILE A O 1
ATOM 1775 N N . THR A 1 219 ? -5.635 4.154 14.827 1.00 87.94 219 THR A N 1
ATOM 1776 C CA . THR A 1 219 ? -6.176 3.303 13.758 1.00 87.94 219 THR A CA 1
ATOM 1777 C C . THR A 1 219 ? -5.894 3.892 12.379 1.00 87.94 219 THR A C 1
ATOM 1779 O O . THR A 1 219 ? -5.405 3.190 11.496 1.00 87.94 219 THR A O 1
ATOM 1782 N N . LYS A 1 220 ? -6.096 5.203 12.197 1.00 81.56 220 LYS A N 1
ATOM 1783 C CA . LYS A 1 220 ? -5.778 5.902 10.943 1.00 81.56 220 LYS A CA 1
ATOM 1784 C C . LYS A 1 220 ? -4.294 5.793 10.579 1.00 81.56 220 LYS A C 1
ATOM 1786 O O . LYS A 1 220 ? -3.955 5.599 9.415 1.00 81.56 220 LYS A O 1
ATOM 1791 N N . ALA A 1 221 ? -3.408 5.917 11.560 1.00 81.44 221 ALA A N 1
ATOM 1792 C CA . ALA A 1 221 ? -1.978 5.750 11.346 1.00 81.44 221 ALA A CA 1
ATOM 1793 C C . ALA A 1 221 ? -1.599 4.290 11.043 1.00 81.44 221 ALA A C 1
ATOM 1795 O O . ALA A 1 221 ? -0.788 4.066 10.148 1.00 81.44 221 ALA A O 1
ATOM 1796 N N . ILE A 1 222 ? -2.228 3.301 11.684 1.00 84.88 222 ILE A N 1
ATOM 1797 C CA . ILE A 1 222 ? -2.036 1.880 11.354 1.00 84.88 222 ILE A CA 1
ATOM 1798 C C . ILE A 1 222 ? -2.415 1.604 9.890 1.00 84.88 222 ILE A C 1
ATOM 1800 O O . ILE A 1 222 ? -1.641 0.977 9.167 1.00 84.88 222 ILE A O 1
ATOM 1804 N N . PHE A 1 223 ? -3.539 2.150 9.413 1.00 77.25 223 PHE A N 1
ATOM 1805 C CA . PHE A 1 223 ? -3.945 2.059 8.003 1.00 77.25 223 PHE A CA 1
ATOM 1806 C C . PHE A 1 223 ? -2.899 2.641 7.026 1.00 77.25 223 PHE A C 1
ATOM 1808 O O . PHE A 1 223 ? -2.861 2.254 5.861 1.00 77.25 223 PHE A O 1
ATOM 1815 N N . SER A 1 224 ? -2.010 3.532 7.482 1.00 71.88 224 SER A N 1
ATOM 1816 C CA . SER A 1 224 ? -0.929 4.106 6.662 1.00 71.88 224 SER A CA 1
ATOM 1817 C C . SER A 1 224 ? 0.341 3.248 6.574 1.00 71.88 224 SER A C 1
ATOM 1819 O O . SER A 1 224 ? 1.249 3.585 5.817 1.00 71.88 224 SER A O 1
ATOM 1821 N N . PHE A 1 225 ? 0.445 2.146 7.325 1.00 70.44 225 PHE A N 1
ATOM 1822 C CA . PHE A 1 225 ? 1.688 1.369 7.432 1.00 70.44 225 PHE A CA 1
ATOM 1823 C C . PHE A 1 225 ? 1.977 0.450 6.240 1.00 70.44 225 PHE A C 1
ATOM 1825 O O . PHE A 1 225 ? 3.047 -0.151 6.185 1.00 70.44 225 PHE A O 1
ATOM 1832 N N . THR A 1 226 ? 1.086 0.370 5.246 1.00 60.19 226 THR A N 1
ATOM 1833 C CA . THR A 1 226 ? 1.305 -0.381 3.989 1.00 60.19 226 THR A CA 1
ATOM 1834 C C . THR A 1 226 ? 1.734 -1.848 4.194 1.00 60.19 226 THR A C 1
ATOM 1836 O O . THR A 1 226 ? 2.402 -2.430 3.343 1.00 60.19 226 THR A O 1
ATOM 1839 N N . ARG A 1 227 ? 1.369 -2.469 5.327 1.00 68.31 227 ARG A N 1
ATOM 1840 C CA . ARG A 1 227 ? 1.682 -3.872 5.635 1.00 68.31 227 ARG A CA 1
ATOM 1841 C C . ARG A 1 227 ? 0.457 -4.758 5.459 1.00 68.31 227 ARG A C 1
ATOM 1843 O O . ARG A 1 227 ? -0.528 -4.591 6.168 1.00 68.31 227 ARG A O 1
ATOM 1850 N N . PHE A 1 228 ? 0.548 -5.716 4.539 1.00 67.56 228 PHE A N 1
ATOM 1851 C CA . PHE A 1 228 ? -0.550 -6.621 4.188 1.00 67.56 228 PHE A CA 1
ATOM 1852 C C . PHE A 1 228 ? -1.113 -7.391 5.392 1.00 67.56 228 PHE A C 1
ATOM 1854 O O . PHE A 1 228 ? -2.320 -7.379 5.597 1.00 67.56 228 PHE A O 1
ATOM 1861 N N . THR A 1 229 ? -0.247 -7.942 6.247 1.00 73.81 229 THR A N 1
ATOM 1862 C CA . THR A 1 229 ? -0.636 -8.671 7.469 1.00 73.81 229 THR A CA 1
ATOM 1863 C C . THR A 1 229 ? -1.512 -7.835 8.403 1.00 73.81 229 THR A C 1
ATOM 1865 O O . THR A 1 229 ? -2.503 -8.327 8.934 1.00 73.81 229 THR A O 1
ATOM 1868 N N . ILE A 1 230 ? -1.208 -6.543 8.547 1.00 78.69 230 ILE A N 1
ATOM 1869 C CA . ILE A 1 230 ? -2.018 -5.608 9.336 1.00 78.69 230 ILE A CA 1
ATOM 1870 C C . ILE A 1 230 ? -3.400 -5.423 8.699 1.00 78.69 230 ILE A C 1
ATOM 1872 O O . ILE A 1 230 ? -4.409 -5.443 9.404 1.00 78.69 230 ILE A O 1
ATOM 1876 N N . PHE A 1 231 ? -3.464 -5.252 7.375 1.00 72.94 231 PHE A N 1
ATOM 1877 C CA . PHE A 1 231 ? -4.737 -5.097 6.667 1.00 72.94 231 PHE A CA 1
ATOM 1878 C C . PHE A 1 231 ? -5.607 -6.349 6.750 1.00 72.94 231 PHE A C 1
ATOM 1880 O O . PHE A 1 231 ? -6.810 -6.217 6.951 1.00 72.94 231 PHE A O 1
ATOM 1887 N N . GLU A 1 232 ? -5.028 -7.544 6.637 1.00 73.50 232 GLU A N 1
ATOM 1888 C CA . GLU A 1 232 ? -5.781 -8.794 6.778 1.00 73.50 232 GLU A CA 1
ATOM 1889 C C . GLU A 1 232 ? -6.481 -8.880 8.132 1.00 73.50 232 GLU A C 1
ATOM 1891 O O . GLU A 1 232 ? -7.665 -9.206 8.191 1.00 73.50 232 GLU A O 1
ATOM 1896 N N . VAL A 1 233 ? -5.779 -8.524 9.212 1.00 80.50 233 VAL A N 1
ATOM 1897 C CA . VAL A 1 233 ? -6.363 -8.533 10.556 1.00 80.50 233 VAL A CA 1
ATOM 1898 C C . VAL A 1 233 ? -7.397 -7.415 10.708 1.00 80.50 233 VAL A C 1
ATOM 1900 O O . VAL A 1 233 ? -8.495 -7.671 11.189 1.00 80.50 233 VAL A O 1
ATOM 1903 N N . LEU A 1 234 ? -7.113 -6.189 10.256 1.00 80.62 234 LEU A N 1
ATOM 1904 C CA . LEU A 1 234 ? -8.069 -5.070 10.323 1.00 80.62 234 LEU A CA 1
ATOM 1905 C C . LEU A 1 234 ? -9.381 -5.349 9.575 1.00 80.62 234 LEU A C 1
ATOM 1907 O O . LEU A 1 234 ? -10.441 -4.891 10.000 1.00 80.62 234 LEU A O 1
ATOM 1911 N N . LEU A 1 235 ? -9.300 -6.060 8.449 1.00 75.06 235 LEU A N 1
ATOM 1912 C CA . LEU A 1 235 ? -10.438 -6.362 7.581 1.00 75.06 235 LEU A CA 1
ATOM 1913 C C . LEU A 1 235 ? -11.082 -7.721 7.872 1.00 75.06 235 LEU A C 1
ATOM 1915 O O . LEU A 1 235 ? -12.029 -8.100 7.180 1.00 75.06 235 LEU A O 1
ATOM 1919 N N . HIS A 1 236 ? -10.587 -8.452 8.871 1.00 79.88 236 HIS A N 1
ATOM 1920 C CA . HIS A 1 236 ? -11.181 -9.709 9.298 1.00 79.88 236 HIS A CA 1
ATOM 1921 C C . HIS A 1 236 ? -12.595 -9.469 9.845 1.00 79.88 236 HIS A C 1
ATOM 1923 O O . HIS A 1 236 ? -12.824 -8.493 10.563 1.00 79.88 236 HIS A O 1
ATOM 1929 N N . ASP A 1 237 ? -13.539 -10.365 9.545 1.00 73.88 237 ASP A N 1
ATOM 1930 C CA . ASP A 1 237 ? -14.959 -10.206 9.906 1.00 73.88 237 ASP A CA 1
ATOM 1931 C C . ASP A 1 237 ? -15.172 -9.975 11.415 1.00 73.88 237 ASP A C 1
ATOM 1933 O O . ASP A 1 237 ? -16.078 -9.236 11.804 1.00 73.88 237 ASP A O 1
ATOM 1937 N N . ASP A 1 238 ? -14.304 -10.555 12.250 1.00 84.06 238 ASP A N 1
ATOM 1938 C CA . ASP A 1 238 ? -14.339 -10.419 13.713 1.00 84.06 238 ASP A CA 1
ATOM 1939 C C . ASP A 1 238 ? -14.037 -8.997 14.211 1.00 84.06 238 ASP A C 1
ATOM 1941 O O . ASP A 1 238 ? -14.471 -8.631 15.300 1.00 84.06 238 ASP A O 1
ATOM 1945 N N . TYR A 1 239 ? -13.298 -8.195 13.438 1.00 85.50 239 TYR A N 1
ATOM 1946 C CA . TYR A 1 239 ? -12.837 -6.862 13.848 1.00 85.50 239 TYR A CA 1
ATOM 1947 C C . TYR A 1 239 ? -13.400 -5.744 12.971 1.00 85.50 239 TYR A C 1
ATOM 1949 O O . TYR A 1 239 ? -13.536 -4.612 13.430 1.00 85.50 239 TYR A O 1
ATOM 1957 N N . LEU A 1 240 ? -13.769 -6.049 11.724 1.00 81.19 240 LEU A N 1
ATOM 1958 C CA . LEU A 1 240 ? -14.147 -5.085 10.692 1.00 81.19 240 LEU A CA 1
ATOM 1959 C C . LEU A 1 240 ? -15.160 -4.040 11.180 1.00 81.19 240 LEU A C 1
ATOM 1961 O O . LEU A 1 240 ? -14.953 -2.841 10.998 1.00 81.19 240 LEU A O 1
ATOM 1965 N N . MET A 1 241 ? -16.250 -4.481 11.815 1.00 82.94 241 MET A N 1
ATOM 1966 C CA . MET A 1 241 ? -17.300 -3.571 12.283 1.00 82.94 241 MET A CA 1
ATOM 1967 C C . MET A 1 241 ? -16.815 -2.650 13.400 1.00 82.94 241 MET A C 1
ATOM 1969 O O . MET A 1 241 ? -17.163 -1.472 13.394 1.00 82.94 241 MET A O 1
ATOM 1973 N N . ASP A 1 242 ? -15.998 -3.148 14.323 1.00 91.25 242 ASP A N 1
ATOM 1974 C CA . ASP A 1 242 ? -15.437 -2.341 15.405 1.00 91.25 242 ASP A CA 1
ATOM 1975 C C . ASP A 1 242 ? -14.396 -1.351 14.878 1.00 91.25 242 ASP A C 1
ATOM 1977 O O . ASP A 1 242 ? -14.423 -0.177 15.244 1.00 91.25 242 ASP A O 1
ATOM 1981 N N . ILE A 1 243 ? -13.554 -1.773 13.929 1.00 89.12 243 ILE A N 1
ATOM 1982 C CA . ILE A 1 243 ? -12.619 -0.889 13.223 1.00 89.12 243 ILE A CA 1
ATOM 1983 C C . ILE A 1 243 ? -13.368 0.235 12.503 1.00 89.12 243 ILE A C 1
ATOM 1985 O O . ILE A 1 243 ? -13.005 1.401 12.648 1.00 89.12 243 ILE A O 1
ATOM 1989 N N . ILE A 1 244 ? -14.455 -0.071 11.790 1.00 83.06 244 ILE A N 1
ATOM 1990 C CA . ILE A 1 244 ? -15.313 0.962 11.190 1.00 83.06 244 ILE A CA 1
ATOM 1991 C C . ILE A 1 244 ? -15.898 1.871 12.275 1.00 83.06 244 ILE A C 1
ATOM 1993 O O . ILE A 1 244 ? -15.918 3.086 12.098 1.00 83.06 244 ILE A O 1
ATOM 1997 N N . GLY A 1 245 ? -16.340 1.303 13.399 1.00 86.06 245 GLY A N 1
ATOM 1998 C CA . GLY A 1 245 ? -16.860 2.047 14.545 1.00 86.06 245 GLY A CA 1
ATOM 1999 C C . GLY A 1 245 ? -15.864 3.062 15.101 1.00 86.06 245 GLY A C 1
ATOM 2000 O O . GLY A 1 245 ? -16.238 4.207 15.341 1.00 86.06 245 GLY A O 1
ATOM 2001 N N . ILE A 1 246 ? -14.588 2.691 15.215 1.00 90.75 246 ILE A N 1
ATOM 2002 C CA . ILE A 1 246 ? -13.502 3.595 15.622 1.00 90.75 246 ILE A CA 1
ATOM 2003 C C . ILE A 1 246 ? -13.364 4.761 14.640 1.00 90.75 246 ILE A C 1
ATOM 2005 O O . ILE A 1 246 ? -13.202 5.913 15.048 1.00 90.75 246 ILE A O 1
ATOM 2009 N N . LEU A 1 247 ? -13.463 4.479 13.340 1.00 84.19 247 LEU A N 1
ATOM 2010 C CA . LEU A 1 247 ? -13.310 5.473 12.279 1.00 84.19 247 LEU A CA 1
ATOM 2011 C C . LEU A 1 247 ? -14.433 6.531 12.260 1.00 84.19 247 LEU A C 1
ATOM 2013 O O . LEU A 1 247 ? -14.219 7.632 11.751 1.00 84.19 247 LEU A O 1
ATOM 2017 N N . GLU A 1 248 ? -15.592 6.255 12.870 1.00 83.25 248 GLU A N 1
ATOM 2018 C CA . GLU A 1 248 ? -16.692 7.223 13.031 1.00 83.25 248 GLU A CA 1
ATOM 2019 C C . GLU A 1 248 ? -16.302 8.419 13.920 1.00 83.25 248 GLU A C 1
ATOM 2021 O O . GLU A 1 248 ? -16.884 9.498 13.797 1.00 83.25 248 GLU A O 1
ATOM 2026 N N . TYR A 1 249 ? -15.299 8.262 14.792 1.00 85.06 249 TYR A N 1
ATOM 2027 C CA . TYR A 1 249 ? -14.863 9.267 15.770 1.00 85.06 249 TYR A CA 1
ATOM 2028 C C . TYR A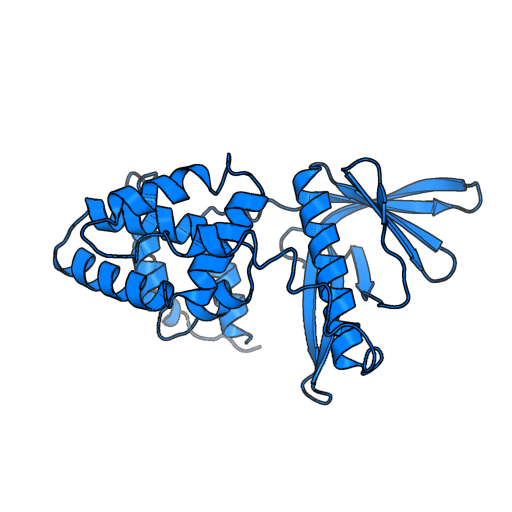 1 249 ? -13.786 10.220 15.233 1.00 85.06 249 TYR A C 1
ATOM 2030 O O . TYR A 1 249 ? -12.911 10.677 15.968 1.00 85.06 249 TYR A O 1
ATOM 2038 N N . ASN A 1 250 ? -13.850 10.545 13.941 1.00 80.56 250 ASN A N 1
ATOM 2039 C CA . ASN A 1 250 ? -12.927 11.476 13.303 1.00 80.56 250 ASN A CA 1
ATOM 2040 C C . ASN A 1 250 ? -13.060 12.900 13.891 1.00 80.56 250 ASN A C 1
ATOM 2042 O O . ASN A 1 250 ? -14.076 13.558 13.647 1.00 80.56 250 ASN A O 1
ATOM 2046 N N . PRO A 1 251 ? -12.031 13.441 14.575 1.00 76.81 251 PRO A N 1
ATOM 2047 C CA . PRO A 1 251 ? -12.099 14.765 15.194 1.00 76.81 251 PRO A CA 1
ATOM 2048 C C . PRO A 1 251 ? -12.120 15.918 14.178 1.00 76.81 251 PRO A C 1
ATOM 2050 O O . PRO A 1 251 ? -12.419 17.051 14.548 1.00 76.81 251 PRO A O 1
ATOM 2053 N N . ALA A 1 252 ? -11.788 15.663 12.906 1.00 72.56 252 ALA A N 1
ATOM 2054 C CA . ALA A 1 252 ? -11.829 16.676 11.852 1.00 72.56 252 ALA A CA 1
ATOM 2055 C C . ALA A 1 252 ? -13.253 16.949 11.335 1.00 72.56 252 ALA A C 1
ATOM 2057 O O . ALA A 1 252 ? -13.473 17.951 10.652 1.00 72.56 252 ALA A O 1
ATOM 2058 N N . LEU A 1 253 ? -14.215 16.070 11.633 1.00 66.81 253 LEU A N 1
ATOM 2059 C CA . LEU A 1 253 ? -15.602 16.231 11.216 1.00 66.81 253 LEU A CA 1
ATOM 2060 C C . LEU A 1 253 ? -16.401 16.963 12.295 1.00 66.81 253 LEU A C 1
ATOM 2062 O O . LEU A 1 253 ? -16.320 16.654 13.479 1.00 66.81 253 LEU A O 1
ATOM 2066 N N . THR A 1 254 ? -17.222 17.924 11.875 1.00 66.69 254 THR A N 1
ATOM 2067 C CA . THR A 1 254 ? -18.128 18.652 12.779 1.00 66.69 254 THR A CA 1
ATOM 2068 C C . THR A 1 254 ? -19.326 17.812 13.219 1.00 66.69 254 THR A C 1
ATOM 2070 O O . THR A 1 254 ? -19.970 18.134 14.215 1.00 66.69 254 THR A O 1
ATOM 2073 N N . VAL A 1 255 ? -19.633 16.747 12.475 1.00 66.94 255 VAL A N 1
ATOM 2074 C CA . VAL A 1 255 ? -20.727 15.810 12.735 1.00 66.94 255 VAL A CA 1
ATOM 2075 C C . VAL A 1 255 ? -20.186 14.392 12.594 1.00 66.94 255 VAL A C 1
ATOM 2077 O O . VAL A 1 255 ? -19.524 14.081 11.602 1.00 66.94 255 VAL A O 1
ATOM 2080 N N . ARG A 1 256 ? -20.487 13.532 13.574 1.00 72.81 256 ARG A N 1
ATOM 2081 C CA . ARG A 1 256 ? -20.162 12.101 13.521 1.00 72.81 256 ARG A CA 1
ATOM 2082 C C . ARG A 1 256 ? -20.910 11.449 12.360 1.00 72.81 256 ARG A C 1
ATOM 2084 O O . ARG A 1 256 ? -22.125 11.596 12.243 1.00 72.81 256 ARG A O 1
ATOM 2091 N N . ILE A 1 257 ? -20.186 10.708 11.527 1.00 71.62 257 ILE A N 1
ATOM 2092 C CA . ILE A 1 257 ? -20.777 9.893 10.464 1.00 71.62 257 ILE A CA 1
ATOM 2093 C C . ILE A 1 257 ? -20.938 8.473 11.000 1.00 71.62 257 ILE A C 1
ATOM 2095 O O . ILE A 1 257 ? -19.967 7.859 11.429 1.00 71.62 257 ILE A O 1
ATOM 2099 N N . HIS A 1 258 ? -22.160 7.945 10.969 1.00 74.50 258 HIS A N 1
ATOM 2100 C CA . HIS A 1 258 ? -22.476 6.596 11.444 1.00 74.50 258 HIS A CA 1
ATOM 2101 C C . HIS A 1 258 ? -22.230 5.551 10.343 1.00 74.50 258 HIS A C 1
ATOM 2103 O O . HIS A 1 258 ? -23.161 4.998 9.755 1.00 74.50 258 HIS A O 1
ATOM 2109 N N . HIS A 1 259 ? -20.958 5.311 10.017 1.00 68.19 259 HIS A N 1
ATOM 2110 C CA . HIS A 1 259 ? -20.542 4.393 8.952 1.00 68.19 259 HIS A CA 1
ATOM 2111 C C . HIS A 1 259 ? -21.092 2.969 9.122 1.00 68.19 259 HIS A C 1
ATOM 2113 O O . HIS A 1 259 ? -21.525 2.366 8.138 1.00 68.19 259 HIS A O 1
ATOM 2119 N N . ARG A 1 260 ? -21.150 2.440 10.350 1.00 80.56 260 ARG A N 1
ATOM 2120 C CA . ARG A 1 260 ? -21.721 1.113 10.626 1.00 80.56 260 ARG A CA 1
ATOM 2121 C C . ARG A 1 260 ? -23.202 1.047 10.264 1.00 80.56 260 ARG A C 1
ATOM 2123 O O . ARG A 1 260 ? -23.626 0.076 9.647 1.00 80.56 260 ARG A O 1
ATOM 2130 N N . GLU A 1 261 ? -23.983 2.080 10.582 1.00 71.69 261 GLU A N 1
ATOM 2131 C CA . GLU A 1 261 ? -25.409 2.144 10.226 1.00 71.69 261 GLU A CA 1
ATOM 2132 C C . GLU A 1 261 ? -25.609 2.201 8.711 1.00 71.69 261 GLU A C 1
ATOM 2134 O O . GLU A 1 261 ? -26.479 1.518 8.164 1.00 71.69 261 GLU A O 1
ATOM 2139 N N . ILE A 1 262 ? -24.769 2.968 8.012 1.00 65.69 262 ILE A N 1
ATOM 2140 C CA . ILE A 1 262 ? -24.788 3.050 6.548 1.00 65.69 262 ILE A CA 1
ATOM 2141 C C . ILE A 1 262 ? -24.489 1.676 5.940 1.00 65.69 262 ILE A C 1
ATOM 2143 O O . ILE A 1 262 ? -25.216 1.224 5.062 1.00 65.69 262 ILE A O 1
ATOM 2147 N N . LEU A 1 263 ? -23.476 0.959 6.424 1.00 63.19 263 LEU A N 1
ATOM 2148 C CA . LEU A 1 263 ? -23.118 -0.362 5.893 1.00 63.19 263 LEU A CA 1
ATOM 2149 C C . LEU A 1 263 ? -24.168 -1.435 6.215 1.00 63.19 263 LEU A C 1
ATOM 2151 O O . LEU A 1 263 ? -24.498 -2.260 5.361 1.00 63.19 263 LEU A O 1
ATOM 2155 N N . LEU A 1 264 ? -24.750 -1.394 7.415 1.00 66.69 264 LEU A N 1
ATOM 2156 C CA . LEU A 1 264 ? -25.837 -2.293 7.808 1.00 66.69 264 LEU A CA 1
ATOM 2157 C C . LEU A 1 264 ? -27.120 -2.025 7.009 1.00 66.69 264 LEU A C 1
ATOM 2159 O O . LEU A 1 264 ? -27.814 -2.971 6.640 1.00 66.69 264 LEU A O 1
ATOM 2163 N N . SER A 1 265 ? -27.414 -0.761 6.691 1.00 58.47 265 SER A N 1
ATOM 2164 C CA . SER A 1 265 ? -28.554 -0.383 5.843 1.00 58.47 265 SER A CA 1
ATOM 2165 C C . SER A 1 265 ? -28.300 -0.615 4.350 1.00 58.47 265 SER A C 1
ATOM 2167 O O . SER A 1 265 ? -29.239 -0.903 3.614 1.00 58.47 265 SER A O 1
ATOM 2169 N N . SER A 1 266 ? -27.043 -0.594 3.899 1.00 48.66 266 SER A N 1
ATOM 2170 C CA . SER A 1 266 ? -26.665 -0.892 2.507 1.00 48.66 266 SER A CA 1
ATOM 2171 C C . SER A 1 266 ? -26.870 -2.364 2.136 1.00 48.66 266 SER A C 1
ATOM 2173 O O . SER A 1 266 ? -27.135 -2.667 0.977 1.00 48.66 266 SER A O 1
ATOM 2175 N N . LYS A 1 267 ? -26.855 -3.286 3.114 1.00 46.66 267 LYS A N 1
ATOM 2176 C CA . LYS A 1 267 ? -27.252 -4.695 2.912 1.00 46.66 267 LYS A CA 1
ATOM 2177 C C . LYS A 1 267 ? -28.736 -4.875 2.530 1.00 46.66 267 LYS A C 1
ATOM 2179 O O . LYS A 1 267 ? -29.115 -5.983 2.164 1.00 46.66 267 LYS A O 1
ATOM 2184 N N . LEU A 1 268 ? -29.569 -3.823 2.586 1.00 36.66 268 LEU A N 1
ATOM 2185 C CA . LEU A 1 268 ? -30.970 -3.834 2.125 1.00 36.66 268 LEU A CA 1
ATOM 2186 C C . LEU A 1 268 ? -31.164 -3.365 0.670 1.00 36.66 268 LEU A C 1
ATOM 2188 O O . LEU A 1 268 ? -32.289 -3.420 0.176 1.00 36.66 268 LEU A O 1
ATOM 2192 N N . LEU A 1 269 ? -30.111 -2.944 -0.041 1.00 34.31 269 LEU A N 1
ATOM 2193 C CA . LEU A 1 269 ? -30.162 -2.755 -1.497 1.00 34.31 269 LEU A CA 1
ATOM 2194 C C . LEU A 1 269 ? -29.631 -4.019 -2.175 1.00 34.31 269 LEU A C 1
ATOM 2196 O O . LEU A 1 269 ? -28.484 -4.131 -2.594 1.00 34.31 269 LEU A O 1
ATOM 2200 N N . GLU A 1 270 ? -30.524 -4.999 -2.171 1.00 32.16 270 GLU A N 1
ATOM 2201 C CA . GLU A 1 270 ? -30.432 -6.322 -2.765 1.00 32.16 270 GLU A CA 1
ATOM 2202 C C . GLU A 1 270 ? -29.870 -6.313 -4.201 1.00 32.16 270 GLU A C 1
ATOM 2204 O O . GLU A 1 270 ? -30.333 -5.586 -5.078 1.00 32.16 270 GLU A O 1
ATOM 2209 N N . ILE A 1 271 ? -28.851 -7.157 -4.393 1.00 41.53 271 ILE A N 1
ATOM 2210 C CA . ILE A 1 271 ? -28.607 -8.058 -5.528 1.00 41.53 271 ILE A CA 1
ATOM 2211 C C . ILE A 1 271 ? -29.474 -7.765 -6.767 1.00 41.53 271 ILE A C 1
ATOM 2213 O O . ILE A 1 271 ? -30.644 -8.139 -6.817 1.00 41.53 271 ILE A O 1
ATOM 2217 N N . ILE A 1 272 ? -28.864 -7.234 -7.831 1.00 26.64 272 ILE A N 1
ATOM 2218 C CA . ILE A 1 272 ? -29.375 -7.465 -9.187 1.00 26.64 272 ILE A CA 1
ATOM 2219 C C . ILE A 1 272 ? -28.347 -8.325 -9.924 1.00 26.64 272 ILE A C 1
ATOM 2221 O O . ILE A 1 272 ? -27.257 -7.839 -10.223 1.00 26.64 272 ILE A O 1
ATOM 2225 N N . PRO A 1 273 ? -28.668 -9.598 -10.204 1.00 30.72 273 PRO A N 1
ATOM 2226 C CA . PRO A 1 273 ? -27.877 -10.411 -11.102 1.00 30.72 273 PRO A CA 1
ATOM 2227 C C . PRO A 1 273 ? -28.226 -10.031 -12.542 1.00 30.72 273 PRO A C 1
ATOM 2229 O O . PRO A 1 273 ? -29.401 -10.067 -12.910 1.00 30.72 273 PRO A O 1
ATOM 2232 N N . PHE A 1 274 ? -27.212 -9.734 -13.350 1.00 30.81 274 PHE A N 1
ATOM 2233 C CA . PHE A 1 274 ? -27.205 -10.012 -14.785 1.00 30.81 274 PHE A CA 1
ATOM 2234 C C . PHE A 1 274 ? -25.799 -10.434 -15.198 1.00 30.81 274 PHE A C 1
ATOM 2236 O O . PHE A 1 274 ? -24.844 -9.741 -14.787 1.00 30.81 274 PHE A O 1
#

InterPro domains:
  IPR000697 WH1/EVH1 domain [PS50229] (11-124)
  IPR006887 Seri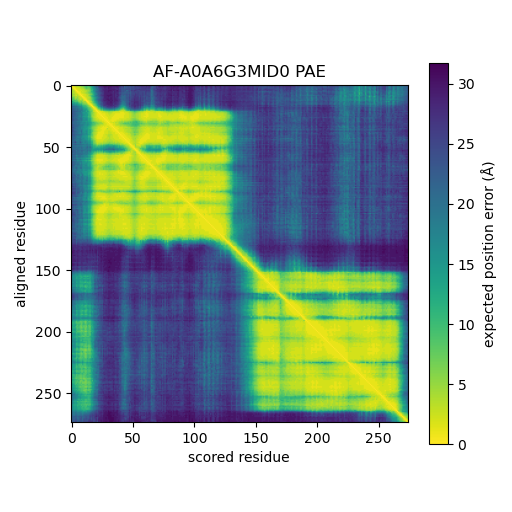ne/threonine-protein phosphatase 4 regulatory subunit 3-like, central domain [PF04802] (175-273)
  IPR011993 PH-like domain superfamily [G3DSA:2.30.29.30] (20-138)
  IPR051137 Serine/threonine-protein phosphatase 4 regulatory subunit 3-like [PTHR23318] (24-273)
  IPR055236 PP4R3, EVH1-like domain [PF22972] (23-120)

pLDDT: mean 73.01, std 19.34, range [26.64, 97.81]

Secondary structure (DSSP, 8-state):
-HHHHHHHHHHHHHTT------EEEEEEE-TTS-EEEEEEEEEEEEEEEETTTTEEEEEEEEESSTTS-SEEEEEE--TTS--EEETTTEEEEEETTEEEEEEES-HHHHHHHHHHHHHHHHHHHHHTT---SS-SSSSHHHHHHHHTTGGGSPPP-TTTHHHHHHHHHTTTTT--HHHHHHHHHHHHHTTHHHHHHHHHHHHHHTT-HHHHHHHHHHHHHHHTS--HHHHHHHTSHHHHHHHHHHHTT-TT-SS---HHHHHHHHTTS-----

Sequence (274 aa):
SYLVLQNFMQITCFLHMEVEKVLVKLYILNEENVWEDKCTGCLFFYEIENQENDSTAYKLVISEDSEAEQILYEFDLNSSIKYTRQQDTLISWEESDKEFAISFQSASICQITYETIQKSLKNMNLADGKLKDNLTTEISDLNNSKIEELSDFPEISHNNLSEIATYFVDAPNNMTMARREQLAAIVDQCDWIPKLVEIFQASESLEDVQSLTNLFIITKAIFSFTRFTIFEVLLHDDYLMDIIGILEYNPALTVRIHHREILLSSKLLEIIPF

Solvent-accessible surface area (backbone atoms only — not comparable to full-atom values): 16031 Å² total; per-residue (Å²): 111,70,69,50,54,53,48,46,56,49,50,40,66,70,65,74,49,68,73,70,73,47,53,31,36,39,28,38,51,45,97,84,77,44,77,39,85,75,49,68,25,27,57,45,80,46,80,45,77,36,88,90,73,80,42,65,46,41,35,42,35,31,9,66,41,91,82,59,80,47,72,74,46,77,43,76,66,51,74,91,48,66,76,40,80,42,95,61,20,34,41,35,35,60,59,95,97,36,43,40,33,42,38,37,87,41,46,67,58,33,47,53,52,51,52,52,50,56,52,50,37,50,52,44,41,59,71,67,60,78,72,82,75,90,74,95,67,82,69,64,73,74,45,55,80,56,48,71,71,60,76,74,65,78,80,90,42,83,92,47,36,68,61,55,21,60,74,26,68,46,49,80,84,73,51,55,71,69,58,46,52,51,52,44,50,51,48,71,72,60,65,40,67,66,51,51,45,54,49,44,56,52,28,61,76,68,66,36,61,69,58,38,37,29,47,21,44,35,51,56,29,59,72,65,51,83,47,66,72,57,50,54,57,54,59,29,83,92,36,29,65,54,52,45,50,37,59,31,40,47,84,90,49,96,63,78,53,63,56,58,60,53,56,64,55,51,72,71,68,68,87,80,90,130

Organism: Henneguya salminicola (NCBI:txid69463)